Protein AF-0000000077172183 (afdb_homodimer)

Solvent-accessible surface area (backbone atoms only — not comparable to full-atom values): 11047 Å² total; per-residue (Å²): 90,76,42,47,50,92,78,44,70,73,40,60,32,87,94,45,64,93,38,44,30,24,74,70,39,46,41,87,77,40,89,35,48,43,46,34,33,33,42,36,59,33,51,55,72,35,63,53,74,75,46,61,39,78,58,32,30,36,39,37,39,28,69,34,39,30,29,40,34,33,54,60,92,40,80,39,82,42,34,53,46,25,31,38,46,43,56,48,59,42,39,33,33,38,33,18,73,34,90,44,52,25,28,33,36,43,36,33,30,36,98,90,77,44,48,50,93,76,45,70,72,39,60,34,87,95,45,64,93,37,44,31,24,75,71,40,47,42,86,79,42,88,35,48,44,45,35,32,32,42,35,59,32,51,54,72,36,64,54,73,75,46,62,40,78,59,31,30,37,38,36,39,28,67,35,40,29,29,38,34,33,53,61,92,41,79,39,81,41,33,52,48,26,32,38,46,43,55,50,60,41,40,35,32,38,34,18,73,33,92,41,52,23,27,32,37,43,35,32,29,38,97

Structure (mmCIF, N/CA/C/O backbone):
data_AF-0000000077172183-model_v1
#
loop_
_entity.id
_entity.type
_entity.pdbx_description
1 polymer 'Glr2111 protein'
#
loop_
_atom_site.group_PDB
_atom_site.id
_atom_site.type_symbol
_atom_site.label_atom_id
_atom_site.label_alt_id
_atom_site.label_comp_id
_atom_site.label_asym_id
_atom_site.label_entity_id
_atom_site.label_seq_id
_atom_site.pdbx_PDB_ins_code
_atom_site.Cartn_x
_atom_site.Cartn_y
_atom_site.Cartn_z
_atom_site.occupancy
_atom_site.B_iso_or_equiv
_atom_site.auth_seq_id
_atom_site.auth_comp_id
_atom_site.auth_asym_id
_atom_site.auth_atom_id
_atom_site.pdbx_PDB_model_num
ATOM 1 N N . MET A 1 1 ? 1.473 14.398 -4.879 1 94.06 1 MET A N 1
ATOM 2 C CA . MET A 1 1 ? 0.421 14.336 -5.887 1 94.06 1 MET A CA 1
ATOM 3 C C . MET A 1 1 ? -0.695 13.391 -5.449 1 94.06 1 MET A C 1
ATOM 5 O O . MET A 1 1 ? -0.475 12.5 -4.621 1 94.06 1 MET A O 1
ATOM 9 N N . LYS A 1 2 ? -1.862 13.586 -5.945 1 97.69 2 LYS A N 1
ATOM 10 C CA . LYS A 1 2 ? -3.006 12.719 -5.68 1 97.69 2 LYS A CA 1
ATOM 11 C C . LYS A 1 2 ? -3.498 12.047 -6.957 1 97.69 2 LYS A C 1
ATOM 13 O O . LYS A 1 2 ? -3.582 12.688 -8.008 1 97.69 2 LYS A O 1
ATOM 18 N N . ILE A 1 3 ? -3.793 10.812 -6.836 1 98 3 ILE A N 1
ATOM 19 C CA . ILE A 1 3 ? -4.371 10.023 -7.926 1 98 3 ILE A CA 1
ATOM 20 C C . ILE A 1 3 ? -5.598 9.266 -7.422 1 98 3 ILE A C 1
ATOM 22 O O . ILE A 1 3 ? -5.559 8.648 -6.355 1 98 3 ILE A O 1
ATOM 26 N N . SER A 1 4 ? -6.664 9.297 -8.188 1 98.5 4 SER A N 1
ATOM 27 C CA . SER A 1 4 ? -7.875 8.57 -7.824 1 98.5 4 SER A CA 1
ATOM 28 C C . SER A 1 4 ? -8.031 7.305 -8.656 1 98.5 4 SER A C 1
ATOM 30 O O . SER A 1 4 ? -7.945 7.348 -9.883 1 98.5 4 SER A O 1
ATOM 32 N N . LEU A 1 5 ? -8.312 6.258 -7.969 1 98.5 5 LEU A N 1
ATOM 33 C CA . LEU A 1 5 ? -8.43 4.961 -8.625 1 98.5 5 LEU A CA 1
ATOM 34 C C . LEU A 1 5 ? -9.422 5.027 -9.781 1 98.5 5 LEU A C 1
ATOM 36 O O . LEU A 1 5 ? -9.18 4.453 -10.844 1 98.5 5 LEU A O 1
ATOM 40 N N . ASP A 1 6 ? -10.5 5.746 -9.586 1 97.25 6 ASP A N 1
ATOM 41 C CA . ASP A 1 6 ? -11.578 5.773 -10.57 1 97.25 6 ASP A CA 1
ATOM 42 C C . ASP A 1 6 ? -11.164 6.555 -11.812 1 97.25 6 ASP A C 1
ATOM 44 O O . ASP A 1 6 ? -11.844 6.496 -12.844 1 97.25 6 ASP A O 1
ATOM 48 N N . GLN A 1 7 ? -10.008 7.262 -11.719 1 97.12 7 GLN A N 1
ATOM 49 C CA . GLN A 1 7 ? -9.539 8.055 -12.852 1 97.12 7 GLN A CA 1
ATOM 50 C C . GLN A 1 7 ? -8.398 7.352 -13.586 1 97.12 7 GLN A C 1
ATOM 52 O O . GLN A 1 7 ? -7.809 7.914 -14.508 1 97.12 7 GLN A O 1
ATOM 57 N N . VAL A 1 8 ? -8.047 6.207 -13.172 1 98 8 VAL A N 1
ATOM 58 C CA . VAL A 1 8 ? -6.977 5.426 -13.781 1 98 8 VAL A CA 1
ATOM 59 C C . VAL A 1 8 ? -7.57 4.258 -14.562 1 98 8 VAL A C 1
ATOM 61 O O . VAL A 1 8 ? -8.25 3.404 -13.992 1 98 8 VAL A O 1
ATOM 64 N N . ALA A 1 9 ? -7.32 4.176 -15.82 1 97.12 9 ALA A N 1
ATOM 65 C CA . ALA A 1 9 ? -7.824 3.092 -16.656 1 97.12 9 ALA A CA 1
ATOM 66 C C . ALA A 1 9 ? -7.055 1.799 -16.406 1 97.12 9 ALA A C 1
ATOM 68 O O . ALA A 1 9 ? -5.84 1.823 -16.188 1 97.12 9 ALA A O 1
ATOM 69 N N . PRO A 1 10 ? -7.816 0.683 -16.391 1 96.25 10 PRO A N 1
ATOM 70 C CA . PRO A 1 10 ? -7.086 -0.584 -16.312 1 96.25 10 PRO A CA 1
ATOM 71 C C . PRO A 1 10 ? -6.211 -0.843 -17.531 1 96.25 10 PRO A C 1
ATOM 73 O O . PRO A 1 10 ? -6.586 -0.489 -18.656 1 96.25 10 PRO A O 1
ATOM 76 N N . VAL A 1 11 ? -5.043 -1.378 -17.359 1 95.62 11 VAL A N 1
ATOM 77 C CA . VAL A 1 11 ? -4.152 -1.795 -18.438 1 95.62 11 VAL A CA 1
ATOM 78 C C . VAL A 1 11 ? -3.762 -3.258 -18.25 1 95.62 11 VAL A C 1
ATOM 80 O O . VAL A 1 11 ? -3.756 -3.766 -17.125 1 95.62 11 VAL A O 1
ATOM 83 N N . PRO A 1 12 ? -3.533 -3.955 -19.297 1 92.25 12 PRO A N 1
ATOM 84 C CA . PRO A 1 12 ? -3.104 -5.348 -19.156 1 92.25 12 PRO A CA 1
ATOM 85 C C . PRO A 1 12 ? -1.789 -5.484 -18.391 1 92.25 12 PRO A C 1
ATOM 87 O O . PRO A 1 12 ? -0.895 -4.648 -18.547 1 92.25 12 PRO A O 1
ATOM 90 N N . VAL A 1 13 ? -1.773 -6.531 -17.609 1 89.81 13 VAL A N 1
ATOM 91 C CA . VAL A 1 13 ? -0.501 -6.891 -17 1 89.81 13 VAL A CA 1
ATOM 92 C C . VAL A 1 13 ? 0.47 -7.387 -18.062 1 89.81 13 VAL A C 1
ATOM 94 O O . VAL A 1 13 ? 0.117 -8.234 -18.891 1 89.81 13 VAL A O 1
ATOM 97 N N . THR A 1 14 ? 1.656 -6.836 -18.016 1 81.25 14 THR A N 1
ATOM 98 C CA . THR A 1 14 ? 2.613 -7.059 -19.094 1 81.25 14 THR A CA 1
ATOM 99 C C . THR A 1 14 ? 2.92 -8.547 -19.25 1 81.25 14 THR A C 1
ATOM 101 O O . THR A 1 14 ? 2.885 -9.078 -20.359 1 81.25 14 THR A O 1
ATOM 104 N N . HIS A 1 15 ? 3.18 -9.305 -18.203 1 79.56 15 HIS A N 1
ATOM 105 C CA . HIS A 1 15 ? 3.607 -10.695 -18.281 1 79.56 15 HIS A CA 1
ATOM 106 C C . HIS A 1 15 ? 2.41 -11.641 -18.281 1 79.56 15 HIS A C 1
ATOM 108 O O . HIS A 1 15 ? 2.568 -12.852 -18.469 1 79.56 15 HIS A O 1
ATOM 114 N N . ASP A 1 16 ? 1.189 -11.148 -18.125 1 82.94 16 ASP A N 1
ATOM 115 C CA . ASP A 1 16 ? -0.051 -11.914 -18.172 1 82.94 16 ASP A CA 1
ATOM 116 C C . ASP A 1 16 ? -1.216 -11.047 -18.641 1 82.94 16 ASP A C 1
ATOM 118 O O . ASP A 1 16 ? -2.025 -10.594 -17.828 1 82.94 16 ASP A O 1
ATOM 122 N N . PRO A 1 17 ? -1.441 -10.906 -19.891 1 83.25 17 PRO A N 1
ATOM 123 C CA . PRO A 1 17 ? -2.385 -9.914 -20.406 1 83.25 17 PRO A CA 1
ATOM 124 C C . PRO A 1 17 ? -3.842 -10.297 -20.156 1 83.25 17 PRO A C 1
ATOM 126 O O . PRO A 1 17 ? -4.746 -9.492 -20.406 1 83.25 17 PRO A O 1
ATOM 129 N N . ARG A 1 18 ? -4.148 -11.477 -19.641 1 84.94 18 ARG A N 1
ATOM 130 C CA . ARG A 1 18 ? -5.5 -11.844 -19.234 1 84.94 18 ARG A CA 1
ATOM 131 C C . ARG A 1 18 ? -5.945 -11.039 -18.016 1 84.94 18 ARG A C 1
ATOM 133 O O . ARG A 1 18 ? -7.141 -10.945 -17.734 1 84.94 18 ARG A O 1
ATOM 140 N N . LEU A 1 19 ? -4.902 -10.508 -17.328 1 91.62 19 LEU A N 1
ATOM 141 C CA . LEU A 1 19 ? -5.18 -9.75 -16.125 1 91.62 19 LEU A CA 1
ATOM 142 C C . LEU A 1 19 ? -4.98 -8.258 -16.359 1 91.62 19 LEU A C 1
ATOM 144 O O . LEU A 1 19 ? -4.223 -7.859 -17.25 1 91.62 19 LEU A O 1
ATOM 148 N N . ASN A 1 20 ? -5.77 -7.523 -15.641 1 93.06 20 ASN A N 1
ATOM 149 C CA . ASN A 1 20 ? -5.609 -6.074 -15.703 1 93.06 20 ASN A CA 1
ATOM 150 C C . ASN A 1 20 ? -5.172 -5.508 -14.352 1 93.06 20 ASN A C 1
ATOM 152 O O . ASN A 1 20 ? -5.383 -6.129 -13.312 1 93.06 20 ASN A O 1
ATOM 156 N N . LYS A 1 21 ? -4.504 -4.355 -14.5 1 96.5 21 LYS A N 1
ATOM 157 C CA . LYS A 1 21 ? -4.125 -3.59 -13.32 1 96.5 21 LYS A CA 1
ATOM 158 C C . LYS A 1 21 ? -4.332 -2.094 -13.547 1 96.5 21 LYS A C 1
ATOM 160 O O . LYS A 1 21 ? -4.441 -1.643 -14.688 1 96.5 21 LYS A O 1
ATOM 165 N N . ARG A 1 22 ? -4.496 -1.369 -12.531 1 98.31 22 ARG A N 1
ATOM 166 C CA . ARG A 1 22 ? -4.441 0.089 -12.539 1 98.31 22 ARG A CA 1
ATOM 167 C C . ARG A 1 22 ? -3.182 0.595 -11.844 1 98.31 22 ARG A C 1
ATOM 169 O O . ARG A 1 22 ? -2.951 0.299 -10.672 1 98.31 22 ARG A O 1
ATOM 176 N N . VAL A 1 23 ? -2.33 1.309 -12.609 1 98 23 VAL A N 1
ATOM 177 C CA . VAL A 1 23 ? -1.069 1.822 -12.086 1 98 23 VAL A CA 1
ATOM 178 C C . VAL A 1 23 ? -1.306 3.164 -11.398 1 98 23 VAL A C 1
ATOM 180 O O . VAL A 1 23 ? -1.529 4.18 -12.062 1 98 23 VAL A O 1
ATOM 183 N N . LEU A 1 24 ? -1.213 3.197 -10.102 1 98.44 24 LEU A N 1
ATOM 184 C CA . LEU A 1 24 ? -1.48 4.41 -9.336 1 98.44 24 LEU A CA 1
ATOM 185 C C . LEU A 1 24 ? -0.217 5.25 -9.188 1 98.44 24 LEU A C 1
ATOM 187 O O . LEU A 1 24 ? -0.25 6.469 -9.375 1 98.44 24 LEU A O 1
ATOM 191 N N . VAL A 1 25 ? 0.877 4.625 -8.812 1 97.88 25 VAL A N 1
ATOM 192 C CA . VAL A 1 25 ? 2.184 5.27 -8.75 1 97.88 25 VAL A CA 1
ATOM 193 C C . VAL A 1 25 ? 3.156 4.566 -9.695 1 97.88 25 VAL A C 1
ATOM 195 O O . VAL A 1 25 ? 3.32 3.348 -9.633 1 97.88 25 VAL A O 1
ATOM 198 N N . LYS A 1 26 ? 3.723 5.371 -10.516 1 96.69 26 LYS A N 1
ATOM 199 C CA . LYS A 1 26 ? 4.73 4.875 -11.445 1 96.69 26 LYS A CA 1
ATOM 200 C C . LYS A 1 26 ? 6.141 5.156 -10.938 1 96.69 26 LYS A C 1
ATOM 202 O O . LYS A 1 26 ? 6.34 6.047 -10.109 1 96.69 26 LYS A O 1
ATOM 207 N N . ASP A 1 27 ? 7.004 4.391 -11.516 1 96.12 27 ASP A N 1
ATOM 208 C CA . ASP A 1 27 ? 8.414 4.574 -11.172 1 96.12 27 ASP A CA 1
ATOM 209 C C . ASP A 1 27 ? 8.828 6.035 -11.328 1 96.12 27 ASP A C 1
ATOM 211 O O . ASP A 1 27 ? 9.5 6.59 -10.461 1 96.12 27 ASP A O 1
ATOM 215 N N . ALA A 1 28 ? 8.414 6.668 -12.344 1 95.56 28 ALA A N 1
ATOM 216 C CA . ALA A 1 28 ? 8.836 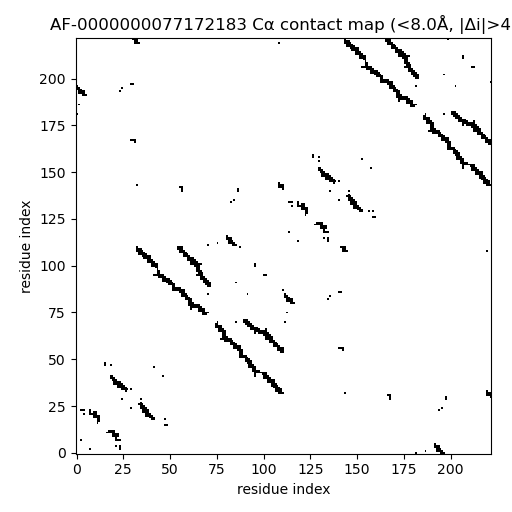8.023 -12.688 1 95.56 28 ALA A CA 1
ATOM 217 C C . ALA A 1 28 ? 8.258 9.039 -11.703 1 95.56 28 ALA A C 1
ATOM 219 O O . ALA A 1 28 ? 8.75 10.172 -11.609 1 95.56 28 ALA A O 1
ATOM 220 N N . ASP A 1 29 ? 7.211 8.695 -10.969 1 95.88 29 ASP A N 1
ATOM 221 C CA . ASP A 1 29 ? 6.562 9.602 -10.031 1 95.88 29 ASP A CA 1
ATOM 222 C C . ASP A 1 29 ? 7.355 9.703 -8.734 1 95.88 29 ASP A C 1
ATOM 224 O O . ASP A 1 29 ? 7.168 10.648 -7.957 1 95.88 29 ASP A O 1
ATOM 228 N N . ALA A 1 30 ? 8.18 8.656 -8.477 1 95.62 30 ALA A N 1
ATOM 229 C CA . ALA A 1 30 ? 8.82 8.531 -7.172 1 95.62 30 ALA A CA 1
ATOM 230 C C . ALA A 1 30 ? 10.273 9 -7.227 1 95.62 30 ALA A C 1
ATOM 232 O O . ALA A 1 30 ? 10.93 8.883 -8.258 1 95.62 30 ALA A O 1
ATOM 233 N N . ARG A 1 31 ? 10.727 9.508 -6.129 1 95.88 31 ARG A N 1
ATOM 234 C CA . ARG A 1 31 ? 12.133 9.867 -5.969 1 95.88 31 ARG A CA 1
ATOM 235 C C . ARG A 1 31 ? 12.891 8.781 -5.211 1 95.88 31 ARG A C 1
ATOM 237 O O . ARG A 1 31 ? 14.117 8.711 -5.285 1 95.88 31 ARG A O 1
ATOM 244 N N . SER A 1 32 ? 12.117 8.023 -4.496 1 97.38 32 SER A N 1
ATOM 245 C CA . SER A 1 32 ? 12.688 6.879 -3.791 1 97.38 32 SER A CA 1
ATOM 246 C C . SER A 1 32 ? 12.805 5.664 -4.707 1 97.38 32 SER A C 1
ATOM 248 O O . SER A 1 32 ? 12.594 5.773 -5.918 1 97.38 32 SER A O 1
ATOM 250 N N . ASN A 1 33 ? 13.172 4.543 -4.109 1 97.69 33 ASN A N 1
ATOM 251 C CA . ASN A 1 33 ? 13.266 3.303 -4.871 1 97.69 33 ASN A CA 1
ATOM 252 C C . ASN A 1 33 ? 11.898 2.658 -5.074 1 97.69 33 ASN A C 1
ATOM 254 O O . ASN A 1 33 ? 11.812 1.49 -5.457 1 97.69 33 ASN A O 1
ATOM 258 N N . LEU A 1 34 ? 10.859 3.396 -4.777 1 97.62 34 LEU A N 1
ATOM 259 C CA . LEU A 1 34 ? 9.523 2.924 -5.102 1 97.62 34 LEU A CA 1
ATOM 260 C C . LEU A 1 34 ? 9.344 2.785 -6.609 1 97.62 34 LEU A C 1
ATOM 262 O O . LEU A 1 34 ? 9.555 3.744 -7.355 1 97.62 34 LEU A O 1
ATOM 266 N N . LYS A 1 35 ? 8.891 1.624 -7.004 1 97.56 35 LYS A N 1
ATOM 267 C CA . LYS A 1 35 ? 8.828 1.357 -8.438 1 97.56 35 L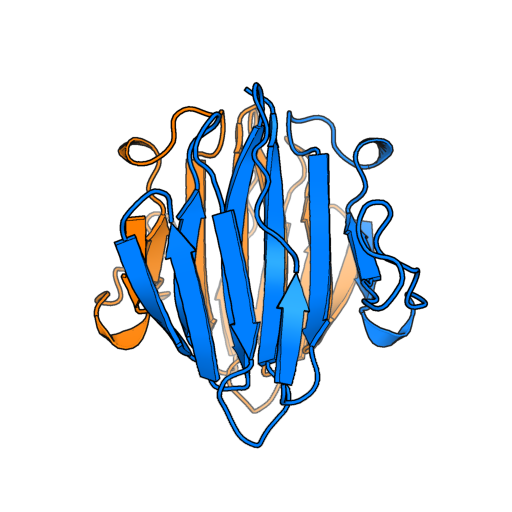YS A CA 1
ATOM 268 C C . LYS A 1 35 ? 7.387 1.377 -8.938 1 97.56 35 LYS A C 1
ATOM 270 O O . LYS A 1 35 ? 7.141 1.603 -10.125 1 97.56 35 LYS A O 1
ATOM 275 N N . MET A 1 36 ? 6.512 1.089 -7.973 1 97.25 36 MET A N 1
ATOM 276 C CA . MET A 1 36 ? 5.117 1.026 -8.406 1 97.25 36 MET A CA 1
ATOM 277 C C . MET A 1 36 ? 4.18 0.886 -7.215 1 97.25 36 MET A C 1
ATOM 279 O O . MET A 1 36 ? 4.582 0.391 -6.16 1 97.25 36 MET A O 1
ATOM 283 N N . LEU A 1 37 ? 3.002 1.337 -7.359 1 98.31 37 LEU A N 1
ATOM 284 C CA . LEU A 1 37 ? 1.789 0.915 -6.664 1 98.31 37 LEU A CA 1
ATOM 285 C C . LEU A 1 37 ? 0.686 0.57 -7.66 1 98.31 37 LEU A C 1
ATOM 287 O O . LEU A 1 37 ? 0.206 1.441 -8.391 1 98.31 37 LEU A O 1
ATOM 291 N N . ASN A 1 38 ? 0.285 -0.664 -7.645 1 98.31 38 ASN A N 1
ATOM 292 C CA . ASN A 1 38 ? -0.762 -1.142 -8.539 1 98.31 38 ASN A CA 1
ATOM 293 C C . ASN A 1 38 ? -1.997 -1.598 -7.77 1 98.31 38 ASN A C 1
ATOM 295 O O . ASN A 1 38 ? -1.882 -2.127 -6.664 1 98.31 38 ASN A O 1
ATOM 299 N N . HIS A 1 39 ? -3.123 -1.337 -8.336 1 98.62 39 HIS A N 1
ATOM 300 C CA . HIS A 1 39 ? -4.395 -1.929 -7.938 1 98.62 39 HIS A CA 1
ATOM 301 C C . HIS A 1 39 ? -4.828 -3.014 -8.914 1 98.62 39 HIS A C 1
ATOM 303 O O . HIS A 1 39 ? -4.883 -2.777 -10.125 1 98.62 39 HIS A O 1
ATOM 309 N N . ALA A 1 40 ? -5.113 -4.184 -8.43 1 97.81 40 ALA A N 1
ATOM 310 C CA . ALA A 1 40 ? -5.48 -5.289 -9.312 1 97.81 40 ALA A CA 1
ATOM 311 C C . ALA A 1 40 ? -6.758 -5.973 -8.828 1 97.81 40 ALA A C 1
ATOM 313 O O . ALA 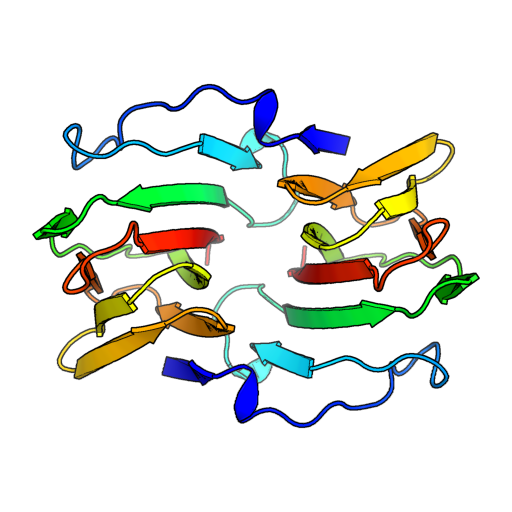A 1 40 ? -7.078 -5.938 -7.641 1 97.81 40 ALA A O 1
ATOM 314 N N . ARG A 1 41 ? -7.402 -6.508 -9.773 1 96.5 41 ARG A N 1
ATOM 315 C CA . ARG A 1 41 ? -8.633 -7.262 -9.555 1 96.5 41 ARG A CA 1
ATOM 316 C C . ARG A 1 41 ? -8.633 -8.555 -10.367 1 96.5 41 ARG A C 1
ATOM 318 O O . ARG A 1 41 ? -8.422 -8.531 -11.578 1 96.5 41 ARG A O 1
ATOM 325 N N . MET A 1 42 ? -8.82 -9.656 -9.734 1 97.06 42 MET A N 1
ATOM 326 C CA . MET A 1 42 ? -8.898 -10.961 -10.383 1 97.06 42 MET A CA 1
ATOM 327 C C . MET A 1 42 ? -10.266 -11.594 -10.164 1 97.06 42 MET A C 1
ATOM 329 O O . MET A 1 42 ? -10.734 -11.703 -9.023 1 97.06 42 MET A O 1
ATOM 333 N N . GLU A 1 43 ? -10.898 -11.969 -11.234 1 97 43 GLU A N 1
ATOM 334 C CA . GLU A 1 43 ? -12.18 -12.656 -11.125 1 97 43 GLU A CA 1
ATOM 335 C C . GLU A 1 43 ? -11.992 -14.078 -10.602 1 97 43 GLU A C 1
ATOM 337 O O . GLU A 1 43 ? -10.883 -14.617 -10.625 1 97 43 GLU A O 1
ATOM 342 N N . PRO A 1 44 ? -13.102 -14.633 -10.078 1 97.94 44 PRO A N 1
ATOM 343 C CA . PRO A 1 44 ? -13.008 -16.016 -9.594 1 97.94 44 PRO A CA 1
ATOM 344 C C . PRO A 1 44 ? -12.375 -16.953 -10.617 1 97.94 44 PRO A C 1
ATOM 346 O O . PRO A 1 44 ? -12.766 -16.953 -11.789 1 97.94 44 PRO A O 1
ATOM 349 N N . GLY A 1 45 ? -11.344 -17.672 -10.164 1 97 45 GLY A N 1
ATOM 350 C CA . GLY A 1 45 ? -10.703 -18.641 -11.031 1 97 45 GLY A CA 1
ATOM 351 C C . GLY A 1 45 ? -9.477 -18.094 -11.742 1 97 45 GLY A C 1
ATOM 352 O O . GLY A 1 45 ? -8.664 -18.859 -12.258 1 97 45 GLY A O 1
ATOM 353 N N . GLU A 1 46 ? -9.273 -16.797 -11.734 1 96.75 46 GLU A N 1
ATOM 354 C CA . GLU A 1 46 ? -8.117 -16.203 -12.398 1 96.75 46 GLU A CA 1
ATOM 355 C C . GLU A 1 46 ? -6.871 -16.297 -11.523 1 96.75 46 GLU A C 1
ATOM 357 O O . GLU A 1 46 ? -6.973 -16.422 -10.297 1 96.75 46 GLU A O 1
ATOM 362 N N . SER A 1 47 ? -5.758 -16.328 -12.188 1 95.69 47 SER A N 1
ATOM 363 C CA . SER A 1 47 ? -4.477 -16.391 -11.484 1 95.69 47 SER A CA 1
ATOM 364 C C . SER A 1 47 ? -3.379 -15.688 -12.273 1 95.69 47 SER A C 1
ATOM 366 O O . SER A 1 47 ? -3.504 -15.5 -13.492 1 95.69 47 SER A O 1
ATOM 368 N N . PHE A 1 48 ? -2.412 -15.109 -11.523 1 93.94 48 PHE A N 1
ATOM 369 C CA . PHE A 1 48 ? -1.177 -14.789 -12.234 1 93.94 48 PHE A CA 1
ATOM 370 C C . PHE A 1 48 ? -0.117 -15.852 -11.984 1 93.94 48 PHE A C 1
ATOM 372 O O . PHE A 1 48 ? -0.046 -16.422 -10.891 1 93.94 48 PHE A O 1
ATOM 379 N N . ARG A 1 49 ? 0.623 -16.125 -12.977 1 91.31 49 ARG A N 1
ATOM 380 C CA . ARG A 1 49 ? 1.588 -17.219 -13 1 91.31 49 ARG A CA 1
ATOM 381 C C . ARG A 1 49 ? 2.797 -16.906 -12.125 1 91.31 49 ARG A C 1
ATOM 383 O O . ARG A 1 49 ? 3.125 -15.734 -11.914 1 91.31 49 ARG A O 1
ATOM 390 N N . ALA A 1 50 ? 3.467 -18 -11.797 1 94.25 50 ALA A N 1
ATOM 391 C CA . ALA A 1 50 ? 4.637 -17.891 -10.93 1 94.25 50 ALA A CA 1
ATOM 392 C C . ALA A 1 50 ? 5.746 -17.094 -11.609 1 94.25 50 ALA A C 1
ATOM 394 O O . ALA A 1 50 ? 6.035 -17.297 -12.789 1 94.25 50 ALA A O 1
ATOM 395 N N . HIS A 1 51 ? 6.32 -16.156 -10.914 1 94.75 51 HIS A N 1
ATOM 396 C CA . HIS A 1 51 ? 7.473 -15.375 -11.344 1 94.75 51 HIS A CA 1
ATOM 397 C C . HIS A 1 51 ? 8.219 -14.789 -10.148 1 94.75 51 HIS A C 1
ATOM 399 O O . HIS A 1 51 ? 7.754 -14.898 -9.008 1 94.75 51 HIS A O 1
ATOM 405 N N . SER A 1 52 ? 9.352 -14.273 -10.406 1 96.31 52 SER A N 1
ATOM 406 C CA . SER A 1 52 ? 10.141 -13.617 -9.367 1 96.31 52 SER A CA 1
ATOM 407 C C . SER A 1 52 ? 10.844 -12.375 -9.906 1 96.31 52 SER A C 1
ATOM 409 O O . SER A 1 52 ? 11.008 -12.227 -11.117 1 96.31 52 SER A O 1
ATOM 411 N N . HIS A 1 53 ? 11.07 -11.461 -9.023 1 95.94 53 HIS A N 1
ATOM 412 C CA . HIS A 1 53 ? 11.906 -10.305 -9.32 1 95.94 53 HIS A CA 1
ATOM 413 C C . HIS A 1 53 ? 13.266 -10.406 -8.633 1 95.94 53 HIS A C 1
ATOM 415 O O . HIS A 1 53 ? 13.328 -10.539 -7.406 1 95.94 53 HIS A O 1
ATOM 421 N N . ALA A 1 54 ? 14.281 -10.266 -9.367 1 96.44 54 ALA A N 1
ATOM 422 C CA . ALA A 1 54 ? 15.625 -10.469 -8.828 1 96.44 54 ALA A CA 1
ATOM 423 C C . ALA A 1 54 ? 16.031 -9.297 -7.93 1 96.44 54 ALA A C 1
ATOM 425 O O . ALA A 1 54 ? 16.797 -9.484 -6.973 1 96.44 54 ALA A O 1
ATOM 426 N N . SER A 1 55 ? 15.539 -8.102 -8.211 1 97.69 55 SER A N 1
ATOM 427 C CA . SER A 1 55 ? 16.062 -6.914 -7.543 1 97.69 55 SER A CA 1
ATOM 428 C C . SER A 1 55 ? 14.938 -6.039 -7.008 1 97.69 55 SER A C 1
ATOM 430 O O . SER A 1 55 ? 15.062 -4.812 -6.965 1 97.69 55 SER A O 1
ATOM 432 N N . MET A 1 56 ? 13.836 -6.664 -6.691 1 97.81 56 MET A N 1
ATOM 433 C CA . MET A 1 56 ? 12.695 -5.902 -6.191 1 97.81 56 MET A CA 1
ATOM 434 C C . MET A 1 56 ? 11.93 -6.695 -5.137 1 97.81 56 MET A C 1
ATOM 436 O O . MET A 1 56 ? 11.711 -7.898 -5.297 1 97.81 56 MET A O 1
ATOM 440 N N . GLU A 1 57 ? 11.664 -6.004 -4.086 1 98.06 57 GLU A N 1
ATOM 441 C CA . GLU A 1 57 ? 10.758 -6.508 -3.059 1 98.06 57 GLU A CA 1
ATOM 442 C C . GLU A 1 57 ? 9.336 -6.016 -3.291 1 98.06 57 GLU A C 1
ATOM 444 O O . GLU A 1 57 ? 9.125 -4.875 -3.711 1 98.06 57 GLU A O 1
ATOM 449 N N . GLU A 1 58 ? 8.391 -6.918 -3.016 1 98.25 58 GLU A N 1
ATOM 450 C CA . GLU A 1 58 ? 7.004 -6.523 -3.225 1 98.25 58 GLU A CA 1
ATOM 451 C C . GLU A 1 58 ? 6.176 -6.738 -1.961 1 98.25 58 GLU A C 1
ATOM 453 O O . GLU A 1 58 ? 6.438 -7.66 -1.188 1 98.25 58 GLU A O 1
ATOM 458 N N . VAL A 1 59 ? 5.254 -5.906 -1.741 1 98.56 59 VAL A N 1
ATOM 459 C CA . VAL A 1 59 ? 4.246 -6.062 -0.696 1 98.56 59 VAL A CA 1
ATOM 460 C C . VAL A 1 59 ? 2.855 -6.113 -1.322 1 98.56 59 VAL A C 1
ATOM 462 O O . VAL A 1 59 ? 2.494 -5.246 -2.123 1 98.56 59 VAL A O 1
ATOM 465 N N . PHE A 1 60 ? 2.092 -7.121 -1.023 1 98.88 60 PHE A N 1
ATOM 466 C CA . PHE A 1 60 ? 0.692 -7.23 -1.415 1 98.88 60 PHE A CA 1
ATOM 467 C C . PHE A 1 60 ? -0.226 -6.949 -0.232 1 98.88 60 PHE A C 1
ATOM 469 O O . PHE A 1 60 ? 0.029 -7.406 0.883 1 98.88 60 PHE A O 1
ATOM 476 N N . TYR A 1 61 ? -1.216 -6.16 -0.386 1 98.94 61 TYR A N 1
ATOM 477 C CA . TYR A 1 61 ? -2.289 -5.965 0.583 1 98.94 61 TYR A CA 1
ATOM 478 C C . TYR A 1 61 ? -3.646 -6.27 -0.039 1 98.94 61 TYR A C 1
ATOM 480 O O . TYR A 1 61 ? -4.027 -5.664 -1.045 1 98.94 61 TYR A O 1
ATOM 488 N N . PHE A 1 62 ? -4.371 -7.148 0.566 1 98.94 62 PHE A N 1
ATOM 489 C CA . PHE A 1 62 ? -5.621 -7.625 -0.019 1 98.94 62 PHE A CA 1
ATOM 490 C C . PHE A 1 62 ? -6.805 -6.82 0.5 1 98.94 62 PHE A C 1
ATOM 492 O O . PHE A 1 62 ? -6.965 -6.652 1.711 1 98.94 62 PHE A O 1
ATOM 499 N N . LEU A 1 63 ? -7.586 -6.359 -0.415 1 98.75 63 LEU A N 1
ATOM 500 C CA . LEU A 1 63 ? -8.672 -5.434 -0.116 1 98.75 63 LEU A CA 1
ATOM 501 C C . LEU A 1 63 ? -10 -6.176 -0.011 1 98.75 63 LEU A C 1
ATOM 503 O O . LEU A 1 63 ? -10.859 -5.805 0.794 1 98.75 63 LEU A O 1
ATOM 507 N N . GLU A 1 64 ? -10.211 -7.07 -0.911 1 98.5 64 GLU A N 1
ATOM 508 C CA . GLU A 1 64 ? -11.461 -7.82 -1.01 1 98.5 64 GLU A CA 1
ATOM 509 C C . GLU A 1 64 ? -11.211 -9.25 -1.476 1 98.5 64 GLU A C 1
ATOM 511 O O . GLU A 1 64 ? -10.227 -9.523 -2.174 1 98.5 64 GLU A O 1
ATOM 516 N N . GLY A 1 65 ? -12.109 -10.156 -1.1 1 98.44 65 GLY A N 1
ATOM 517 C CA . GLY A 1 65 ? -12.117 -11.508 -1.638 1 98.44 65 GLY A CA 1
ATOM 518 C C . GLY A 1 65 ? -11.188 -12.445 -0.895 1 98.44 65 GLY A C 1
ATOM 519 O O . GLY A 1 65 ? -10.75 -12.148 0.22 1 98.44 65 GLY A O 1
ATOM 520 N N . GLN A 1 66 ? -11.125 -13.617 -1.442 1 98.44 66 GLN A N 1
ATOM 521 C CA . GLN A 1 66 ? -10.281 -14.672 -0.901 1 98.44 66 GLN A CA 1
ATOM 522 C C . GLN A 1 66 ? -9.508 -15.383 -2.01 1 98.44 66 GLN A C 1
ATOM 524 O O . GLN A 1 66 ? -9.977 -15.469 -3.146 1 98.44 66 GLN A O 1
ATOM 529 N N . GLY A 1 67 ? -8.312 -15.875 -1.617 1 98.56 67 GLY A N 1
ATOM 5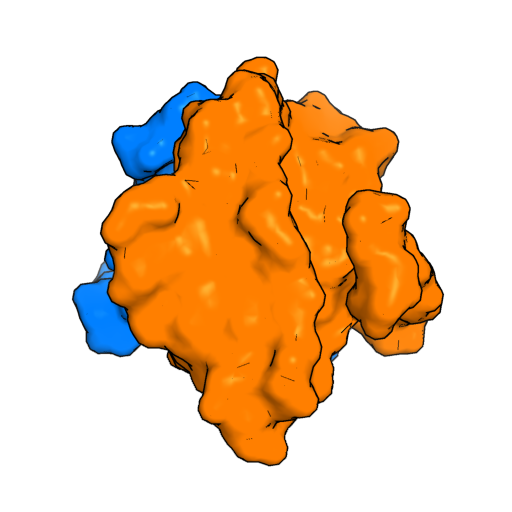30 C CA . GLY A 1 67 ? -7.504 -16.578 -2.602 1 98.56 67 GLY A CA 1
ATOM 531 C C . GLY A 1 67 ? -6.367 -17.359 -1.982 1 98.56 67 GLY A C 1
ATOM 532 O O . GLY A 1 67 ? -6.328 -17.562 -0.766 1 98.56 67 GLY A O 1
ATOM 533 N N . GLU A 1 68 ? -5.582 -17.891 -2.822 1 98.75 68 GLU A N 1
ATOM 534 C CA . GLU A 1 68 ? -4.367 -18.594 -2.439 1 98.75 68 GLU A CA 1
ATOM 535 C C . GLU A 1 68 ? -3.129 -17.953 -3.051 1 98.75 68 GLU A C 1
ATOM 537 O O . GLU A 1 68 ? -3.064 -17.734 -4.266 1 98.75 68 GLU A O 1
ATOM 542 N N . PHE A 1 69 ? -2.227 -17.562 -2.191 1 98.75 69 PHE A N 1
ATOM 543 C CA . PHE A 1 69 ? -0.952 -16.984 -2.596 1 98.75 69 PHE A CA 1
ATOM 544 C C . PHE A 1 69 ? 0.184 -17.984 -2.412 1 98.75 69 PHE A C 1
ATOM 546 O O . PHE A 1 69 ? 0.333 -18.578 -1.339 1 98.75 69 PHE A O 1
ATOM 553 N N . CYS A 1 70 ? 0.916 -18.203 -3.453 1 98.06 70 CYS A N 1
ATOM 554 C CA . CYS A 1 70 ? 2.109 -19.031 -3.352 1 98.06 70 CYS A CA 1
ATOM 555 C C . CYS A 1 70 ? 3.355 -18.172 -3.156 1 98.06 70 CYS A C 1
ATOM 557 O O . CYS A 1 70 ? 3.682 -17.344 -4.004 1 98.06 70 CYS A O 1
ATOM 559 N N . LEU A 1 71 ? 3.994 -18.406 -2.07 1 98.25 71 LEU A N 1
ATOM 560 C CA . LEU A 1 71 ? 5.219 -17.703 -1.69 1 98.25 71 LEU A CA 1
ATOM 561 C C . LEU A 1 71 ? 6.375 -18.688 -1.537 1 98.25 71 LEU A C 1
ATOM 563 O O . LEU A 1 71 ? 6.57 -19.266 -0.464 1 98.25 71 LEU A O 1
ATOM 567 N N . GLY A 1 72 ? 7.184 -18.719 -2.641 1 96.5 72 GLY A N 1
ATOM 568 C CA . GLY A 1 72 ? 8.148 -19.812 -2.658 1 96.5 72 GLY A CA 1
ATOM 569 C C . GLY A 1 72 ? 7.504 -21.188 -2.592 1 96.5 72 GLY A C 1
ATOM 570 O O . GLY A 1 72 ? 6.703 -21.547 -3.461 1 96.5 72 GLY A O 1
ATOM 571 N N . ASP A 1 73 ? 7.754 -21.844 -1.474 1 95.12 73 ASP A N 1
ATOM 572 C CA . ASP A 1 73 ? 7.215 -23.203 -1.322 1 95.12 73 ASP A CA 1
ATOM 573 C C . ASP A 1 73 ? 6.004 -23.203 -0.393 1 95.12 73 ASP A C 1
ATOM 575 O O . ASP A 1 73 ? 5.469 -24.266 -0.068 1 95.12 73 ASP A O 1
ATOM 579 N N . GLN A 1 74 ? 5.613 -22.062 -0.046 1 97.25 74 GLN A N 1
ATOM 580 C CA . GLN A 1 74 ? 4.488 -21.953 0.877 1 97.25 74 GLN A CA 1
ATOM 581 C C . GLN A 1 74 ? 3.215 -21.547 0.145 1 97.25 74 GLN A C 1
ATOM 583 O O . GLN A 1 74 ? 3.256 -20.719 -0.766 1 97.25 74 GLN A O 1
ATOM 588 N N . TYR A 1 75 ? 2.174 -22.188 0.542 1 97.5 75 TYR A N 1
ATOM 589 C CA . TYR A 1 75 ? 0.842 -21.781 0.101 1 97.5 75 TYR A CA 1
ATOM 590 C C . TYR A 1 75 ? 0.089 -21.078 1.217 1 97.5 75 TYR A C 1
ATOM 592 O O . TYR A 1 75 ? -0.151 -21.641 2.279 1 97.5 75 TYR A O 1
ATOM 600 N N . LEU A 1 76 ? -0.297 -19.906 0.954 1 98.5 76 LEU A N 1
ATOM 601 C CA . LEU A 1 76 ? -0.942 -19.062 1.955 1 98.5 76 LEU A CA 1
ATOM 602 C C . LEU A 1 76 ? -2.369 -18.719 1.538 1 98.5 76 LEU A C 1
ATOM 604 O O . LEU A 1 76 ? -2.596 -18.234 0.427 1 98.5 76 LEU A O 1
ATOM 608 N N . THR A 1 77 ? -3.299 -19 2.418 1 98.62 77 THR A N 1
ATOM 609 C CA . THR A 1 77 ? -4.621 -18.422 2.199 1 98.62 77 THR A CA 1
ATOM 610 C C . THR A 1 77 ? -4.609 -16.922 2.471 1 98.62 77 THR A C 1
ATOM 612 O O . THR A 1 77 ? -4.047 -16.469 3.469 1 98.62 77 THR A O 1
ATOM 615 N N . VAL A 1 78 ? -5.246 -16.172 1.555 1 98.69 78 VAL A N 1
ATOM 616 C CA . VAL A 1 78 ? -5.258 -14.727 1.717 1 98.69 78 VAL A CA 1
ATOM 617 C C . VAL A 1 78 ? -6.695 -14.211 1.634 1 98.69 78 VAL A C 1
ATOM 619 O O . VAL A 1 78 ? -7.531 -14.789 0.94 1 98.69 78 VAL A O 1
ATOM 622 N N . SER A 1 79 ? -6.973 -13.18 2.383 1 98.69 79 SER A N 1
ATOM 623 C CA . SER A 1 79 ? -8.242 -12.461 2.387 1 98.69 79 SER A CA 1
ATOM 624 C C . SER A 1 79 ? -8.055 -11 2.752 1 98.69 79 SER A C 1
ATOM 626 O O . SER A 1 79 ? -6.934 -10.555 3.016 1 98.69 79 SER A O 1
ATOM 628 N N . ALA A 1 80 ? -9.18 -10.281 2.678 1 98.56 80 ALA A N 1
ATOM 629 C CA . ALA A 1 80 ? -9.125 -8.852 2.979 1 98.56 80 ALA A CA 1
ATOM 630 C C . ALA A 1 80 ? -8.398 -8.594 4.297 1 98.56 80 ALA A C 1
ATOM 632 O O . ALA A 1 80 ? -8.68 -9.258 5.305 1 98.56 80 ALA A O 1
ATOM 633 N N . GLY A 1 81 ? -7.426 -7.727 4.23 1 98.62 81 GLY A N 1
ATOM 634 C CA . GLY A 1 81 ? -6.688 -7.367 5.43 1 98.62 81 GLY A CA 1
ATOM 635 C C . GLY A 1 81 ? -5.355 -8.086 5.547 1 98.62 81 GLY A C 1
ATOM 636 O O . GLY A 1 81 ? -4.508 -7.703 6.359 1 98.62 81 GLY A O 1
ATOM 637 N N . ASP A 1 82 ? -5.16 -9.094 4.738 1 98.81 82 ASP A N 1
ATOM 638 C CA . ASP A 1 82 ? -3.877 -9.789 4.754 1 98.81 82 ASP A CA 1
ATOM 639 C C . ASP A 1 82 ? -2.82 -9.008 3.975 1 98.81 82 ASP A C 1
ATOM 641 O O . ASP A 1 82 ? -3.139 -8.328 2.996 1 98.81 82 ASP A O 1
ATOM 645 N N . CYS A 1 83 ? -1.632 -9.07 4.449 1 98.75 83 CYS A N 1
ATOM 646 C CA . CYS A 1 83 ? -0.443 -8.5 3.828 1 98.75 83 CYS A CA 1
ATOM 647 C C . CYS A 1 83 ? 0.617 -9.562 3.588 1 98.75 83 CYS A C 1
ATOM 649 O O . CYS A 1 83 ? 0.851 -10.422 4.445 1 98.75 83 CYS A O 1
ATOM 651 N N . VAL A 1 84 ? 1.187 -9.625 2.383 1 98.81 84 VAL A N 1
ATOM 652 C CA . VAL A 1 84 ? 2.258 -10.562 2.061 1 98.81 84 VAL A CA 1
ATOM 653 C C . VAL A 1 84 ? 3.496 -9.797 1.602 1 98.81 84 VAL A C 1
ATOM 655 O O . VAL A 1 84 ? 3.418 -8.977 0.686 1 98.81 84 VAL A O 1
ATOM 658 N N . LEU A 1 85 ? 4.586 -9.992 2.242 1 98.56 85 LEU A N 1
ATOM 659 C CA . LEU A 1 85 ? 5.879 -9.461 1.829 1 98.56 85 LEU A CA 1
ATOM 660 C C . LEU A 1 85 ? 6.672 -10.5 1.043 1 98.56 85 LEU A C 1
ATOM 662 O O . LEU A 1 85 ? 6.941 -11.594 1.549 1 98.56 85 LEU A O 1
ATOM 666 N N . VAL A 1 86 ? 7 -10.164 -0.162 1 98.56 86 VAL A N 1
ATOM 667 C CA . VAL A 1 86 ? 7.723 -11.07 -1.055 1 98.56 86 VAL A CA 1
ATOM 668 C C . VAL A 1 86 ? 9.156 -10.57 -1.24 1 98.56 86 VAL A C 1
ATOM 670 O O . VAL A 1 86 ? 9.383 -9.539 -1.875 1 98.56 86 VAL A O 1
ATOM 673 N N . SER A 1 87 ? 10.102 -11.289 -0.774 1 97.56 87 SER A N 1
ATOM 674 C CA . SER A 1 87 ? 11.508 -10.922 -0.899 1 97.56 87 SER A CA 1
ATOM 675 C C . SER A 1 87 ? 11.992 -11.078 -2.336 1 97.56 87 SER A C 1
ATOM 677 O O . SER A 1 87 ? 11.484 -11.922 -3.078 1 97.56 87 SER A O 1
ATOM 679 N N . ALA A 1 88 ? 12.977 -10.227 -2.666 1 97.62 88 ALA A N 1
ATOM 680 C CA . ALA A 1 88 ? 13.602 -10.375 -3.98 1 97.62 88 ALA A CA 1
ATOM 681 C C . ALA A 1 88 ? 14.07 -11.812 -4.203 1 97.62 88 ALA A C 1
ATOM 683 O O . ALA A 1 88 ? 14.602 -12.445 -3.287 1 97.62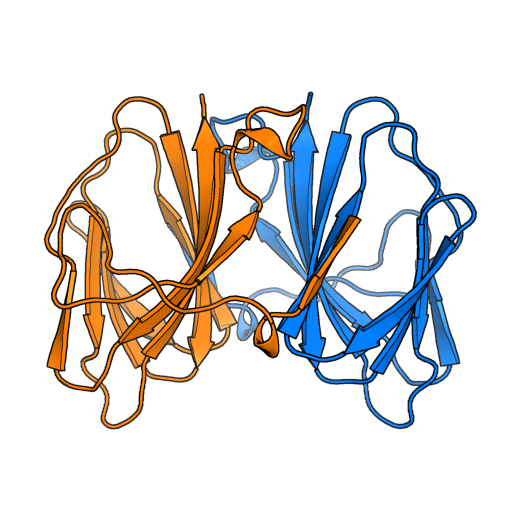 88 ALA A O 1
ATOM 684 N N . GLY A 1 89 ? 13.812 -12.305 -5.383 1 97.44 89 GLY A N 1
ATOM 685 C CA . GLY A 1 89 ? 14.266 -13.633 -5.75 1 97.44 89 GLY A CA 1
ATOM 686 C C . GLY A 1 89 ? 13.266 -14.719 -5.414 1 97.44 89 GLY A C 1
ATOM 687 O O . GLY A 1 89 ? 13.43 -15.875 -5.82 1 97.44 89 GLY A O 1
ATOM 688 N N . THR A 1 90 ? 12.25 -14.453 -4.652 1 97.88 90 THR A N 1
ATOM 689 C CA . THR A 1 90 ? 11.258 -15.438 -4.238 1 97.88 90 THR A CA 1
ATOM 690 C C . THR A 1 90 ? 10.172 -15.594 -5.301 1 97.88 90 THR A C 1
ATOM 692 O O . THR A 1 90 ? 9.602 -14.602 -5.758 1 97.88 90 THR A O 1
ATOM 695 N N . ALA A 1 91 ? 9.961 -16.781 -5.695 1 97.62 91 ALA A N 1
ATOM 696 C CA . ALA A 1 91 ? 8.859 -17.047 -6.621 1 97.62 91 ALA A CA 1
ATOM 697 C C . ALA A 1 91 ? 7.512 -16.75 -5.965 1 97.62 91 ALA A C 1
ATOM 699 O O . ALA A 1 91 ? 7.305 -17.062 -4.789 1 97.62 91 ALA A O 1
ATOM 700 N N . GLN A 1 92 ? 6.605 -16.125 -6.758 1 97.75 92 GLN A N 1
ATOM 701 C CA . GLN A 1 92 ? 5.285 -15.797 -6.238 1 97.75 92 GLN A CA 1
ATOM 702 C C . GLN A 1 92 ? 4.203 -16.047 -7.285 1 97.75 92 GLN A C 1
ATOM 704 O O . GLN A 1 92 ? 4.43 -15.859 -8.477 1 97.75 92 GLN A O 1
ATOM 709 N N . SER A 1 93 ? 3.057 -16.438 -6.879 1 97.06 93 SER A N 1
ATOM 710 C CA . SER A 1 93 ? 1.827 -16.531 -7.66 1 97.06 93 SER A CA 1
ATOM 711 C C . SER A 1 93 ? 0.598 -16.328 -6.781 1 97.06 93 SER A C 1
ATOM 713 O O . SER A 1 9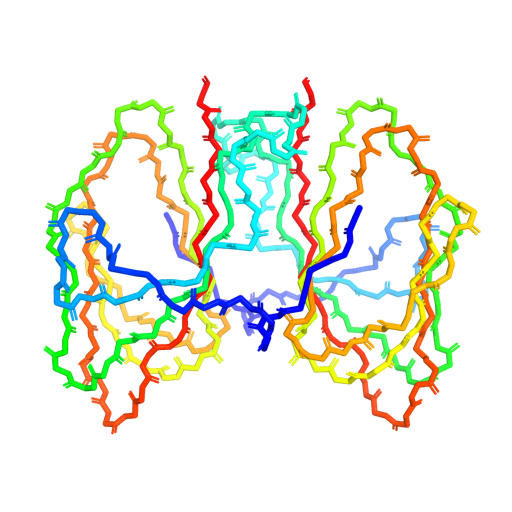3 ? 0.705 -16.297 -5.555 1 97.06 93 SER A O 1
ATOM 715 N N . CYS A 1 94 ? -0.521 -16.141 -7.422 1 97.81 94 CYS A N 1
ATOM 716 C CA . CYS A 1 94 ? -1.763 -15.969 -6.68 1 97.81 94 CYS A CA 1
ATOM 717 C C . CYS A 1 94 ? -2.963 -16.422 -7.504 1 97.81 94 CYS A C 1
ATOM 719 O O . CYS A 1 94 ? -3.02 -16.172 -8.711 1 97.81 94 CYS A O 1
ATOM 721 N N . CYS A 1 95 ? -3.859 -17.062 -6.859 1 97.94 95 CYS A N 1
ATOM 722 C CA . CYS A 1 95 ? -5.094 -17.516 -7.492 1 97.94 95 CYS A CA 1
ATOM 723 C C . CYS A 1 95 ? -6.309 -17.094 -6.688 1 97.94 95 CYS A C 1
ATOM 725 O O . CYS A 1 95 ? -6.312 -17.188 -5.457 1 97.94 95 CYS A O 1
ATOM 727 N N . ASN A 1 96 ? -7.332 -16.562 -7.43 1 98.38 96 ASN A N 1
ATOM 728 C CA . ASN A 1 96 ? -8.617 -16.344 -6.785 1 98.38 96 ASN A CA 1
ATOM 729 C C . ASN A 1 96 ? -9.406 -17.641 -6.648 1 98.38 96 ASN A C 1
ATOM 731 O O . ASN A 1 96 ? -10.094 -18.062 -7.586 1 98.38 96 ASN A O 1
ATOM 735 N N . THR A 1 97 ? -9.344 -18.125 -5.492 1 98.38 97 THR A N 1
ATOM 736 C CA . THR A 1 97 ? -10.023 -19.391 -5.238 1 98.38 97 THR A CA 1
ATOM 737 C C . THR A 1 97 ? -11.414 -19.156 -4.66 1 98.38 97 THR A C 1
ATOM 739 O O . THR A 1 97 ? -12.125 -20.094 -4.309 1 98.38 97 THR A O 1
ATOM 742 N N . GLY A 1 98 ? -11.766 -17.906 -4.449 1 98.12 98 GLY A N 1
ATOM 743 C CA . GLY A 1 98 ? -13.07 -17.547 -3.908 1 98.12 98 GLY A CA 1
ATOM 744 C C . GLY A 1 98 ? -14.141 -17.406 -4.973 1 98.12 98 GLY A C 1
ATOM 745 O O . GLY A 1 98 ? -13.914 -17.75 -6.137 1 98.12 98 GLY A O 1
ATOM 746 N N . THR A 1 99 ? -15.344 -16.891 -4.547 1 98.19 99 THR A N 1
ATOM 747 C CA . THR A 1 99 ? -16.5 -16.75 -5.438 1 98.19 99 THR A CA 1
ATOM 748 C C . THR A 1 99 ? -16.719 -15.273 -5.781 1 98.19 99 THR A C 1
ATOM 750 O O . THR A 1 99 ? -17.609 -14.945 -6.574 1 98.19 99 THR A O 1
ATOM 753 N N . ARG A 1 100 ? -15.953 -14.406 -5.156 1 98.12 100 ARG A N 1
ATOM 754 C CA . ARG A 1 100 ? -15.992 -12.969 -5.414 1 98.12 100 ARG A CA 1
ATOM 755 C C . ARG A 1 100 ? -14.648 -12.469 -5.922 1 98.12 100 ARG A C 1
ATOM 757 O O . ARG A 1 100 ? -13.633 -13.164 -5.805 1 98.12 100 ARG A O 1
ATOM 764 N N . PRO A 1 101 ? -14.633 -11.328 -6.488 1 98.19 101 PRO A N 1
ATOM 765 C CA . PRO A 1 101 ? -13.352 -10.797 -6.965 1 98.19 101 PRO A CA 1
ATOM 766 C C . PRO A 1 101 ? -12.312 -10.672 -5.852 1 98.19 101 PRO A C 1
ATOM 768 O O . PRO A 1 101 ? -12.648 -10.305 -4.727 1 98.19 101 PRO A O 1
ATOM 771 N N . LEU A 1 102 ? -11.141 -11.141 -6.188 1 98.5 102 LEU A N 1
ATOM 772 C CA . LEU A 1 102 ? -9.977 -10.883 -5.348 1 98.5 102 LEU A CA 1
ATOM 773 C C . LEU A 1 102 ? -9.305 -9.562 -5.727 1 98.5 102 LEU A C 1
ATOM 775 O O . LEU A 1 102 ? -8.82 -9.414 -6.852 1 98.5 102 LEU A O 1
ATOM 779 N N . VAL A 1 103 ? -9.328 -8.547 -4.793 1 98.44 103 VAL A N 1
ATOM 780 C CA . VAL A 1 103 ? -8.797 -7.215 -5.047 1 98.44 103 VAL A CA 1
ATOM 781 C C . VAL A 1 103 ? -7.609 -6.949 -4.121 1 98.44 103 VAL A C 1
ATOM 783 O O . VAL A 1 103 ? -7.672 -7.246 -2.926 1 98.44 103 VAL A O 1
ATOM 786 N N . PHE A 1 104 ? -6.531 -6.488 -4.746 1 98.75 104 PHE A N 1
ATOM 787 C CA . PHE A 1 104 ? -5.359 -6.254 -3.912 1 98.75 104 PHE A CA 1
ATOM 788 C C . PHE A 1 104 ? -4.516 -5.113 -4.473 1 98.75 104 PHE A C 1
ATOM 790 O O . PHE A 1 104 ? -4.699 -4.703 -5.621 1 98.75 104 PHE A O 1
ATOM 797 N N . LEU A 1 105 ? -3.742 -4.535 -3.598 1 98.81 105 LEU A N 1
ATOM 798 C CA . LEU A 1 105 ? -2.67 -3.615 -3.967 1 98.81 105 LEU A CA 1
ATOM 799 C C . LEU A 1 105 ? -1.332 -4.34 -4.039 1 98.81 105 LEU A C 1
ATOM 801 O O . LEU A 1 105 ? -1.062 -5.238 -3.234 1 98.81 105 LEU A O 1
ATOM 805 N N . ALA A 1 106 ? -0.521 -3.996 -4.984 1 98.38 106 ALA A N 1
ATOM 806 C CA . ALA A 1 106 ? 0.862 -4.457 -5.07 1 98.38 106 ALA A CA 1
ATOM 807 C C . ALA A 1 106 ? 1.831 -3.279 -5.105 1 98.38 106 ALA A C 1
ATOM 809 O O . ALA A 1 106 ? 1.754 -2.43 -5.996 1 98.38 106 ALA A O 1
ATOM 810 N N . PHE A 1 107 ? 2.684 -3.266 -4.148 1 97.94 107 PHE A N 1
ATOM 811 C CA . PHE A 1 107 ? 3.732 -2.264 -4.012 1 97.94 107 PHE A CA 1
ATOM 812 C C . PHE A 1 107 ? 5.105 -2.877 -4.273 1 97.94 107 PHE A C 1
ATOM 814 O O . PHE A 1 107 ? 5.449 -3.906 -3.693 1 97.94 107 PHE A O 1
ATOM 821 N N . GLY A 1 108 ? 5.859 -2.227 -5.176 1 98.25 108 GLY A N 1
ATOM 822 C CA . GLY A 1 108 ? 7.199 -2.721 -5.457 1 98.25 108 GLY A CA 1
ATOM 823 C C . GLY A 1 108 ? 8.289 -1.722 -5.113 1 98.25 108 GLY A C 1
ATOM 824 O O . GLY A 1 108 ? 8.188 -0.543 -5.461 1 98.25 108 GLY A O 1
ATOM 825 N N . VAL A 1 109 ? 9.328 -2.154 -4.402 1 98.5 109 VAL A N 1
ATOM 826 C CA . VAL A 1 109 ? 10.469 -1.33 -4.016 1 98.5 109 VAL A CA 1
ATOM 827 C C . VAL A 1 109 ? 11.766 -1.991 -4.484 1 98.5 109 VAL A C 1
ATOM 829 O O . VAL A 1 109 ? 12.086 -3.102 -4.055 1 98.5 109 VAL A O 1
ATOM 832 N N . ALA A 1 110 ? 12.477 -1.27 -5.281 1 97.81 110 ALA A N 1
ATOM 833 C CA . ALA A 1 110 ? 13.742 -1.803 -5.781 1 97.81 110 ALA A CA 1
ATOM 834 C C . ALA A 1 110 ? 14.773 -1.907 -4.664 1 97.81 110 ALA A C 1
ATOM 836 O O . ALA A 1 110 ? 14.773 -1.103 -3.73 1 97.81 110 ALA A O 1
ATOM 837 N N . LEU A 1 111 ? 15.602 -2.908 -4.789 1 96.25 111 LEU A N 1
ATOM 838 C CA . LEU A 1 111 ? 16.703 -3.068 -3.846 1 96.25 111 LEU A CA 1
ATOM 839 C C . LEU A 1 111 ? 17.844 -2.115 -4.18 1 96.25 111 LEU A C 1
ATOM 841 O O . LEU A 1 111 ? 18.078 -1.8 -5.348 1 96.25 111 LEU A O 1
ATOM 845 N N . MET B 1 1 ? 6.719 -13.359 3.812 1 94.06 1 MET B N 1
ATOM 846 C CA . MET B 1 1 ? 5.945 -13.578 5.031 1 94.06 1 MET B CA 1
ATOM 847 C C . MET B 1 1 ? 4.531 -13.023 4.883 1 94.06 1 MET B C 1
ATOM 849 O O . MET B 1 1 ? 4.293 -12.133 4.062 1 94.06 1 MET B O 1
ATOM 853 N N . LYS B 1 2 ? 3.607 -13.539 5.617 1 97.75 2 LYS B N 1
ATOM 854 C CA . LYS B 1 2 ? 2.229 -13.062 5.637 1 97.75 2 LYS B CA 1
ATOM 855 C C . LYS B 1 2 ? 1.855 -12.523 7.016 1 97.75 2 LYS B C 1
ATOM 857 O O . LYS B 1 2 ? 2.201 -13.117 8.039 1 97.75 2 LYS B O 1
ATOM 862 N N . ILE B 1 3 ? 1.195 -11.438 7.004 1 98 3 ILE B N 1
ATOM 863 C CA . ILE B 1 3 ? 0.667 -10.828 8.219 1 98 3 ILE B CA 1
ATOM 864 C C . ILE B 1 3 ? -0.808 -10.477 8.023 1 98 3 ILE B C 1
ATOM 866 O O . ILE B 1 3 ? -1.187 -9.906 6.996 1 98 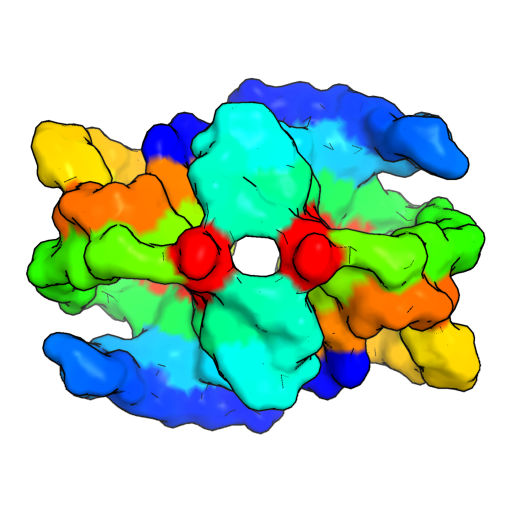3 ILE B O 1
ATOM 870 N N . SER B 1 4 ? -1.627 -10.797 9 1 98.5 4 SER B N 1
ATOM 871 C CA . SER B 1 4 ? -3.049 -10.469 8.938 1 98.5 4 SER B CA 1
ATOM 872 C C . SER B 1 4 ? -3.385 -9.273 9.82 1 98.5 4 SER B C 1
ATOM 874 O O . SER B 1 4 ? -3.021 -9.25 11 1 98.5 4 SER B O 1
ATOM 876 N N . LEU B 1 5 ? -4.105 -8.391 9.242 1 98.5 5 LEU B N 1
ATOM 877 C CA . LEU B 1 5 ? -4.461 -7.168 9.953 1 98.5 5 LEU B CA 1
ATOM 878 C C . LEU B 1 5 ? -5.105 -7.484 11.297 1 98.5 5 LEU B C 1
ATOM 880 O O . LEU B 1 5 ? -4.816 -6.832 12.305 1 98.5 5 LEU B O 1
ATOM 884 N N . ASP B 1 6 ? -5.938 -8.492 11.328 1 97.19 6 ASP B N 1
ATOM 885 C CA . ASP B 1 6 ? -6.715 -8.805 12.523 1 97.19 6 ASP B CA 1
ATOM 886 C C . ASP B 1 6 ? -5.824 -9.391 13.617 1 97.19 6 ASP B C 1
ATOM 888 O O . ASP B 1 6 ? -6.242 -9.5 14.773 1 97.19 6 ASP B O 1
ATOM 892 N N . GLN B 1 7 ? -4.555 -9.727 13.258 1 97.12 7 GLN B N 1
ATOM 893 C CA . GLN B 1 7 ? -3.631 -10.305 14.227 1 97.12 7 GLN B CA 1
ATOM 894 C C . GLN B 1 7 ? -2.627 -9.273 14.719 1 97.12 7 GLN B C 1
ATOM 896 O O . GLN B 1 7 ? -1.714 -9.594 15.477 1 97.12 7 GLN B O 1
ATOM 901 N N . VAL B 1 8 ? -2.727 -8.094 14.273 1 98 8 VAL B N 1
ATOM 902 C CA . VAL B 1 8 ? -1.828 -7.012 14.656 1 98 8 VAL B CA 1
ATOM 903 C C . VAL B 1 8 ? -2.555 -6.043 15.594 1 98 8 VAL B C 1
ATOM 905 O O . VAL B 1 8 ? -3.568 -5.449 15.219 1 98 8 VAL B O 1
ATOM 908 N N . ALA B 1 9 ? -2.068 -5.855 16.766 1 97.19 9 ALA B N 1
ATOM 909 C CA . ALA B 1 9 ? -2.672 -4.938 17.719 1 97.19 9 ALA B CA 1
ATOM 910 C C . ALA B 1 9 ? -2.393 -3.486 17.344 1 97.19 9 ALA B C 1
ATOM 912 O O . ALA B 1 9 ? -1.3 -3.158 16.875 1 97.19 9 ALA B O 1
ATOM 913 N N . PRO B 1 10 ? -3.432 -2.652 17.531 1 96.25 10 PRO B N 1
ATOM 914 C CA . PRO B 1 10 ? -3.146 -1.229 17.328 1 96.25 10 PRO B CA 1
ATOM 915 C C . PRO B 1 10 ? -2.143 -0.681 18.344 1 96.25 10 PRO B C 1
ATOM 917 O O . PRO B 1 10 ? -2.146 -1.092 19.5 1 96.25 10 PRO B O 1
ATOM 920 N N . VAL B 1 11 ? -1.258 0.174 17.953 1 95.62 11 VAL B N 1
ATOM 921 C CA . VAL B 1 11 ? -0.317 0.872 18.812 1 95.62 11 VAL B CA 1
ATOM 922 C C . VAL B 1 11 ? -0.43 2.379 18.594 1 95.62 11 VAL B C 1
ATOM 924 O O . VAL B 1 11 ? -0.817 2.828 17.516 1 95.62 11 VAL B O 1
ATOM 927 N N . PRO B 1 12 ? -0.202 3.162 19.594 1 92.19 12 PRO B N 1
ATOM 928 C CA . PRO B 1 12 ? -0.246 4.613 19.406 1 92.19 12 PRO B CA 1
ATOM 929 C C . PRO B 1 12 ? 0.771 5.109 18.391 1 92.19 12 PRO B C 1
ATOM 931 O O . PRO B 1 12 ? 1.884 4.582 18.312 1 92.19 12 PRO B O 1
ATOM 934 N N . VAL B 1 13 ? 0.302 6.07 17.656 1 89.81 13 VAL B N 1
ATOM 935 C CA . VAL B 1 13 ? 1.243 6.77 16.781 1 89.81 13 VAL B CA 1
ATOM 936 C C . VAL B 1 13 ? 2.234 7.566 17.641 1 89.81 13 VAL B C 1
ATOM 938 O O . VAL B 1 13 ? 1.835 8.297 18.547 1 89.81 13 VAL B O 1
ATOM 941 N N . THR B 1 14 ? 3.488 7.395 17.297 1 81.31 14 THR B N 1
ATOM 942 C CA . THR B 1 14 ? 4.551 7.922 18.141 1 81.31 14 THR B CA 1
ATOM 943 C C . THR B 1 14 ? 4.43 9.438 18.281 1 81.31 14 THR B C 1
ATOM 945 O O . THR B 1 14 ? 4.484 9.977 19.391 1 81.31 14 THR B O 1
ATOM 948 N N . HIS B 1 15 ? 4.227 10.195 17.234 1 79.44 15 HIS B N 1
ATOM 949 C CA . HIS B 1 15 ? 4.23 11.656 17.266 1 79.44 15 HIS B CA 1
ATOM 950 C C . HIS B 1 15 ? 2.84 12.203 17.562 1 79.44 15 HIS B C 1
ATOM 952 O O . HIS B 1 15 ? 2.672 13.414 17.75 1 79.44 15 HIS B O 1
ATOM 958 N N . ASP B 1 16 ? 1.812 11.367 17.641 1 82.88 16 ASP B N 1
ATOM 959 C CA . ASP B 1 16 ? 0.441 11.734 17.984 1 82.88 16 ASP B CA 1
ATOM 960 C C . ASP B 1 16 ? -0.281 10.57 18.672 1 82.88 16 ASP B C 1
ATOM 962 O O . ASP B 1 16 ? -1.078 9.875 18.031 1 82.88 16 ASP B O 1
ATOM 966 N N . PRO B 1 17 ? -0.188 10.414 19.938 1 83.25 17 PRO B N 1
ATOM 967 C CA . PRO B 1 17 ? -0.658 9.203 20.625 1 83.25 17 PRO B CA 1
ATOM 968 C C . PRO B 1 17 ? -2.182 9.125 20.703 1 83.25 17 PRO B C 1
ATOM 970 O O . PRO B 1 17 ? -2.73 8.102 21.109 1 83.25 17 PRO B O 1
ATOM 973 N N . ARG B 1 18 ? -2.932 10.148 20.312 1 84.94 18 ARG B N 1
ATOM 974 C CA . ARG B 1 18 ? -4.387 10.094 20.219 1 84.94 18 ARG B CA 1
ATOM 975 C C . ARG B 1 18 ? -4.828 9.156 19.109 1 84.94 18 ARG B C 1
ATOM 977 O O . ARG B 1 18 ? -5.973 8.703 19.078 1 84.94 18 ARG B O 1
ATOM 984 N N . LEU B 1 19 ? -3.844 8.93 18.188 1 91.56 19 LEU B N 1
ATOM 985 C CA . LEU B 1 19 ? -4.141 8.086 17.047 1 91.56 19 LEU B CA 1
ATOM 986 C C . LEU B 1 19 ? -3.463 6.723 17.188 1 91.56 19 LEU B C 1
ATOM 988 O O . LEU B 1 19 ? -2.453 6.594 17.875 1 91.56 19 LEU B O 1
ATOM 992 N N . ASN B 1 20 ? -4.148 5.773 16.625 1 93 20 ASN B N 1
ATOM 993 C CA . ASN B 1 20 ? -3.561 4.438 16.594 1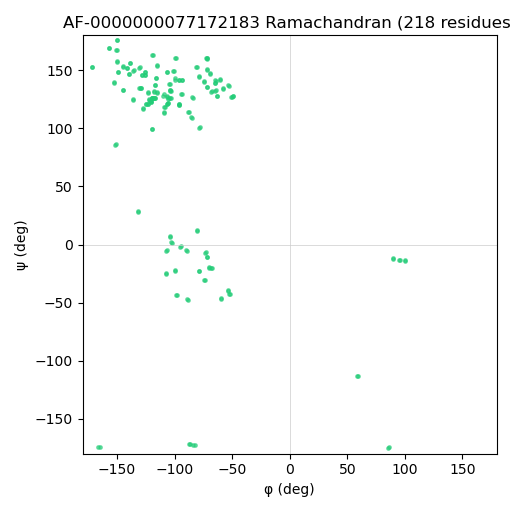 93 20 ASN B CA 1
ATOM 994 C C . ASN B 1 20 ? -3.275 3.979 15.172 1 93 20 ASN B C 1
ATOM 996 O O . ASN B 1 20 ? -3.887 4.469 14.219 1 93 20 ASN B O 1
ATOM 1000 N N . LYS B 1 21 ? -2.279 3.084 15.133 1 96.5 21 LYS B N 1
ATOM 1001 C CA . LYS B 1 21 ? -1.952 2.42 13.867 1 96.5 21 LYS B CA 1
ATOM 1002 C C . LYS B 1 21 ? -1.656 0.939 14.094 1 96.5 21 LYS B C 1
ATOM 1004 O O . LYS B 1 21 ? -1.383 0.516 15.219 1 96.5 21 LYS B O 1
ATOM 1009 N N . ARG B 1 22 ? -1.808 0.166 13.109 1 98.31 22 ARG B N 1
ATOM 1010 C CA . ARG B 1 22 ? -1.323 -1.21 13.055 1 98.31 22 ARG B CA 1
ATOM 1011 C C . ARG B 1 22 ? -0.151 -1.344 12.094 1 98.31 22 ARG B C 1
ATOM 1013 O O . ARG B 1 22 ? -0.279 -1.03 10.906 1 98.31 22 ARG B O 1
ATOM 1020 N N . VAL B 1 23 ? 1.01 -1.75 12.633 1 98 23 VAL B N 1
ATOM 1021 C CA . VAL B 1 23 ? 2.219 -1.886 11.828 1 98 23 VAL B CA 1
ATOM 1022 C C . VAL B 1 23 ? 2.244 -3.26 11.164 1 98 23 VAL B C 1
ATOM 1024 O O . VAL B 1 23 ? 2.477 -4.273 11.828 1 98 23 VAL B O 1
ATOM 1027 N N . LEU B 1 24 ? 2.066 -3.299 9.867 1 98.44 24 LEU B N 1
ATOM 1028 C CA . LEU B 1 24 ? 2.008 -4.562 9.141 1 98.44 24 LEU B CA 1
ATOM 1029 C C . LEU B 1 24 ? 3.398 -4.992 8.688 1 98.44 24 LEU B C 1
ATOM 1031 O O . LEU B 1 24 ? 3.768 -6.16 8.836 1 98.44 24 LEU B O 1
ATOM 1035 N N . VAL B 1 25 ? 4.152 -4.082 8.109 1 97.81 25 VAL B N 1
ATOM 1036 C CA . VAL B 1 25 ? 5.543 -4.312 7.738 1 97.81 25 VAL B CA 1
ATOM 1037 C C . VAL B 1 25 ? 6.445 -3.324 8.469 1 97.81 25 VAL B C 1
ATOM 1039 O O . VAL B 1 25 ? 6.227 -2.111 8.414 1 97.81 25 VAL B O 1
ATOM 1042 N N . LYS B 1 26 ? 7.391 -3.891 9.117 1 96.62 26 LYS B N 1
ATOM 1043 C CA . LYS B 1 26 ? 8.383 -3.086 9.82 1 96.62 26 LYS B CA 1
ATOM 1044 C C . LYS B 1 26 ? 9.664 -2.959 9 1 96.62 26 LYS B C 1
ATOM 1046 O O . LYS B 1 26 ? 9.938 -3.783 8.117 1 96.62 26 LYS B O 1
ATOM 1051 N N . ASP B 1 27 ? 10.375 -1.96 9.398 1 96.12 27 ASP B N 1
ATOM 1052 C CA . ASP B 1 27 ? 11.664 -1.732 8.742 1 96.12 27 ASP B CA 1
ATOM 1053 C C . ASP B 1 27 ? 12.516 -3 8.75 1 96.12 27 ASP B C 1
ATOM 1055 O O . ASP B 1 27 ? 13.109 -3.361 7.734 1 96.12 27 ASP B O 1
ATOM 1059 N N . ALA B 1 28 ? 12.547 -3.695 9.812 1 95.62 28 ALA B N 1
ATOM 1060 C CA . ALA B 1 28 ? 13.406 -4.859 10.016 1 95.62 28 ALA B CA 1
ATOM 1061 C C . ALA B 1 28 ? 12.953 -6.027 9.148 1 95.62 28 ALA B C 1
ATOM 1063 O O . ALA B 1 28 ? 13.727 -6.965 8.906 1 95.62 28 ALA B O 1
ATOM 1064 N N . ASP B 1 29 ? 11.711 -6.027 8.68 1 95.81 29 ASP B N 1
ATOM 1065 C CA . ASP B 1 29 ? 11.164 -7.121 7.875 1 95.81 29 ASP B CA 1
ATOM 1066 C C . ASP B 1 29 ? 11.641 -7.023 6.426 1 95.81 29 ASP B C 1
ATOM 1068 O O . ASP B 1 29 ? 11.57 -8 5.676 1 95.81 29 ASP B O 1
ATOM 1072 N N . ALA B 1 30 ? 12.039 -5.785 6.031 1 95.62 30 ALA B N 1
ATOM 1073 C CA . ALA B 1 30 ? 12.312 -5.52 4.621 1 95.62 30 ALA B CA 1
ATOM 1074 C C . ALA B 1 30 ? 13.812 -5.535 4.34 1 95.62 30 ALA B C 1
ATOM 1076 O O . ALA B 1 30 ? 14.617 -5.184 5.207 1 95.62 30 ALA B O 1
ATOM 1077 N N . ARG B 1 31 ? 14.133 -5.914 3.168 1 95.94 31 ARG B N 1
ATOM 1078 C CA . ARG B 1 31 ? 15.516 -5.84 2.695 1 95.94 31 ARG B CA 1
ATOM 1079 C C . ARG B 1 31 ? 15.727 -4.605 1.829 1 95.94 31 ARG B C 1
ATOM 1081 O O . ARG B 1 31 ? 16.859 -4.164 1.637 1 95.94 31 ARG B O 1
ATOM 1088 N N . SER B 1 32 ? 14.641 -4.141 1.307 1 97.38 32 SER B N 1
ATOM 1089 C CA . SER B 1 32 ? 14.68 -2.9 0.535 1 97.38 32 SER B CA 1
ATOM 1090 C C . SER B 1 32 ? 14.633 -1.68 1.446 1 97.38 32 SER B C 1
ATOM 1092 O O . SER B 1 32 ? 14.734 -1.805 2.668 1 97.38 32 SER B O 1
ATOM 1094 N N . ASN B 1 33 ? 14.508 -0.518 0.827 1 97.69 33 ASN B N 1
ATOM 1095 C CA . ASN B 1 33 ? 14.398 0.721 1.591 1 97.69 33 ASN B CA 1
ATOM 1096 C C . ASN B 1 33 ? 12.984 0.941 2.107 1 97.69 33 ASN B C 1
ATOM 1098 O O . ASN B 1 33 ? 12.641 2.045 2.537 1 97.69 33 ASN B O 1
ATOM 1102 N N . LEU B 1 34 ? 12.164 -0.088 2.012 1 97.69 34 LEU B N 1
ATOM 1103 C CA . LEU B 1 34 ? 10.852 -0.02 2.639 1 97.69 34 LEU B CA 1
ATOM 1104 C C . LEU B 1 34 ? 10.977 0.102 4.156 1 97.69 34 LEU B C 1
ATOM 1106 O O . LEU B 1 34 ? 11.609 -0.735 4.797 1 97.69 34 LEU B O 1
ATOM 1110 N N . LYS B 1 35 ? 10.305 1.094 4.691 1 97.62 35 LYS B N 1
ATOM 1111 C CA . LYS B 1 35 ? 10.492 1.371 6.113 1 97.62 35 LYS B CA 1
ATOM 1112 C C . LYS B 1 35 ? 9.266 0.95 6.918 1 97.62 35 LYS B C 1
ATOM 1114 O O . LYS B 1 35 ? 9.359 0.706 8.125 1 97.62 35 LYS B O 1
ATOM 1119 N N . MET B 1 36 ? 8.156 0.934 6.164 1 97.25 36 MET B N 1
ATOM 1120 C CA . MET B 1 36 ? 6.938 0.6 6.898 1 97.25 36 MET B CA 1
ATOM 1121 C C . MET B 1 36 ? 5.762 0.412 5.945 1 97.25 36 MET B C 1
ATOM 1123 O O . MET B 1 36 ? 5.754 0.967 4.844 1 97.25 36 MET B O 1
ATOM 1127 N N . LEU B 1 37 ? 4.824 -0.363 6.328 1 98.38 37 LEU B N 1
ATOM 1128 C CA . LEU B 1 37 ? 3.418 -0.344 5.934 1 98.38 37 LEU B CA 1
ATOM 1129 C C . LEU B 1 37 ? 2.51 -0.307 7.156 1 98.38 37 LEU B C 1
ATOM 1131 O O . LEU B 1 37 ? 2.482 -1.257 7.945 1 98.38 37 LEU B O 1
ATOM 1135 N N . ASN B 1 38 ? 1.772 0.751 7.266 1 98.31 38 ASN B N 1
ATOM 1136 C CA . ASN B 1 38 ? 0.858 0.929 8.391 1 98.31 38 ASN B CA 1
ATOM 1137 C C . ASN B 1 38 ? -0.595 0.974 7.926 1 98.31 38 ASN B C 1
ATOM 1139 O O . ASN B 1 38 ? -0.89 1.475 6.84 1 98.31 38 ASN B O 1
ATOM 1143 N N . HIS B 1 39 ? -1.443 0.404 8.719 1 98.62 39 HIS B N 1
ATOM 1144 C CA . HIS B 1 39 ? -2.889 0.579 8.633 1 98.62 39 HIS B CA 1
ATOM 1145 C C . HIS B 1 39 ? -3.396 1.518 9.719 1 98.62 39 HIS B C 1
ATOM 1147 O O . HIS B 1 39 ? -3.109 1.314 10.906 1 98.62 39 HIS B O 1
ATOM 1153 N N . ALA B 1 40 ? -4.109 2.535 9.352 1 97.81 40 ALA B N 1
ATOM 1154 C CA . ALA B 1 40 ? -4.582 3.51 10.336 1 97.81 40 ALA B CA 1
ATOM 1155 C C . ALA B 1 40 ? -6.078 3.77 10.172 1 97.81 40 ALA B C 1
ATOM 1157 O O . ALA B 1 40 ? -6.633 3.584 9.086 1 97.81 40 ALA B O 1
ATOM 1158 N N . ARG B 1 41 ? -6.625 4.129 11.242 1 96.44 41 ARG B N 1
ATOM 1159 C CA . ARG B 1 41 ? -8.039 4.477 11.336 1 96.44 41 ARG B CA 1
ATOM 1160 C C . ARG B 1 41 ? -8.242 5.738 12.164 1 96.44 41 ARG B C 1
ATOM 1162 O O . ARG B 1 41 ? -7.77 5.82 13.305 1 96.44 41 ARG B O 1
ATOM 1169 N N . MET B 1 42 ? -8.875 6.707 11.633 1 97.06 42 MET B N 1
ATOM 1170 C CA . MET B 1 42 ? -9.195 7.953 12.32 1 97.06 42 MET B CA 1
ATOM 1171 C C . MET B 1 42 ? -10.703 8.148 12.43 1 97.06 42 MET B C 1
ATOM 1173 O O . MET B 1 42 ? -11.414 8.078 11.422 1 97.06 42 MET B O 1
ATOM 1177 N N . GLU B 1 43 ? -11.164 8.352 13.609 1 97 43 GLU B N 1
ATOM 1178 C CA . GLU B 1 43 ? -12.586 8.633 13.812 1 97 43 GLU B CA 1
ATOM 1179 C C . GLU B 1 43 ? -12.945 10.023 13.312 1 97 43 GLU B C 1
ATOM 1181 O O . GLU B 1 43 ? -12.062 10.867 13.109 1 97 43 GLU B O 1
ATOM 1186 N N . PRO B 1 44 ? -14.258 10.211 13.07 1 97.94 44 PRO B N 1
ATOM 1187 C CA . PRO B 1 44 ? -14.68 11.539 12.617 1 97.94 44 PRO B CA 1
ATOM 1188 C C . PRO B 1 44 ? -14.148 12.656 13.508 1 97.94 44 PRO B C 1
ATOM 1190 O O . PRO B 1 44 ? -14.25 12.578 14.734 1 97.94 44 PRO B O 1
ATOM 1193 N N . GLY B 1 45 ? -13.5 13.625 12.859 1 96.94 45 GLY B N 1
ATOM 1194 C CA . GLY B 1 45 ? -13 14.781 13.594 1 96.94 45 GLY B CA 1
ATOM 1195 C C . GLY B 1 45 ? -11.547 14.641 14 1 96.94 45 GLY B C 1
ATOM 1196 O O . GLY B 1 45 ? -10.898 15.625 14.352 1 96.94 45 GLY B O 1
ATOM 1197 N N . GLU B 1 46 ? -10.977 13.461 13.914 1 96.69 46 GLU B N 1
ATOM 1198 C CA . GLU B 1 46 ? -9.578 13.258 14.281 1 96.69 46 GLU B CA 1
ATOM 1199 C C . GLU B 1 46 ? -8.641 13.68 13.156 1 96.69 46 GLU B C 1
ATOM 1201 O O . GLU B 1 46 ? -9.039 13.734 11.992 1 96.69 46 GLU B O 1
ATOM 1206 N N . SER B 1 47 ? -7.457 14.062 13.562 1 95.5 47 SER B N 1
ATOM 1207 C CA . SER B 1 47 ? -6.441 14.484 12.602 1 95.5 47 SER B CA 1
ATOM 1208 C C . SER B 1 47 ? -5.039 14.164 13.109 1 95.5 47 SER B C 1
ATOM 1210 O O . SER B 1 47 ? -4.832 13.977 14.305 1 95.5 47 SER B O 1
ATOM 1212 N N . PHE B 1 48 ? -4.133 13.883 12.141 1 93.81 48 PHE B N 1
ATOM 1213 C CA . PHE B 1 48 ? -2.734 13.961 12.539 1 93.81 48 PHE B CA 1
ATOM 1214 C C . PHE B 1 48 ? -2.115 15.281 12.102 1 93.81 48 PHE B C 1
ATOM 1216 O O . PHE B 1 48 ? -2.455 15.812 11.047 1 93.81 48 PHE B O 1
ATOM 1223 N N . ARG B 1 49 ? -1.294 15.797 12.93 1 91.12 49 ARG B N 1
ATOM 1224 C CA . ARG B 1 49 ? -0.712 17.125 12.773 1 91.12 49 ARG B CA 1
ATOM 1225 C C . ARG B 1 49 ? 0.312 17.141 11.641 1 91.12 49 ARG B C 1
ATOM 1227 O O . ARG B 1 49 ? 0.914 16.125 11.328 1 91.12 49 ARG B O 1
ATOM 1234 N N . ALA B 1 50 ? 0.527 18.391 11.203 1 94.25 50 ALA B N 1
ATOM 1235 C CA . ALA B 1 50 ? 1.454 18.594 10.094 1 94.25 50 ALA B CA 1
ATOM 1236 C C . ALA B 1 50 ? 2.873 18.188 10.484 1 94.25 50 ALA B C 1
ATOM 1238 O O . ALA B 1 50 ? 3.344 18.516 11.578 1 94.25 50 ALA B O 1
ATOM 1239 N N . HIS B 1 51 ? 3.529 17.438 9.648 1 94.69 51 HIS B N 1
ATOM 1240 C CA . HIS B 1 51 ? 4.926 17.047 9.789 1 94.69 51 HIS B CA 1
ATOM 1241 C C . HIS B 1 51 ? 5.531 16.672 8.438 1 94.69 51 HIS B C 1
ATOM 1243 O O . HIS B 1 51 ? 4.816 16.594 7.434 1 94.69 51 HIS B O 1
ATOM 1249 N N . SER B 1 52 ? 6.797 16.531 8.43 1 96.31 52 SER B N 1
ATOM 1250 C CA . SER B 1 52 ? 7.496 16.094 7.219 1 96.31 52 SER B CA 1
ATOM 1251 C C . SER B 1 52 ? 8.641 15.141 7.551 1 96.31 52 SER B C 1
ATOM 1253 O O . SER B 1 52 ? 9.102 15.094 8.695 1 96.31 52 SER B O 1
ATOM 1255 N N . HIS B 1 53 ? 8.922 14.305 6.617 1 95.94 53 HIS B N 1
ATOM 1256 C CA . HIS B 1 53 ? 10.102 13.453 6.688 1 95.94 53 HIS B CA 1
ATOM 1257 C C . HIS B 1 53 ? 11.18 13.93 5.719 1 95.94 53 HIS B C 1
ATOM 1259 O O . HIS B 1 53 ? 10.938 14.031 4.512 1 95.94 53 HIS B O 1
ATOM 1265 N N . ALA B 1 54 ? 12.336 14.117 6.207 1 96.44 54 ALA B N 1
ATOM 1266 C CA . ALA B 1 54 ? 13.406 14.688 5.391 1 96.44 54 ALA B CA 1
ATOM 1267 C C . ALA B 1 54 ? 13.938 13.664 4.395 1 96.44 54 ALA B C 1
ATOM 1269 O O . ALA B 1 54 ? 14.375 14.023 3.297 1 96.44 54 ALA B O 1
ATOM 1270 N N . SER B 1 55 ? 13.891 12.383 4.742 1 97.69 55 SER B N 1
ATOM 1271 C CA . SER B 1 55 ? 14.586 11.383 3.936 1 97.69 55 SER B CA 1
ATOM 1272 C C . SER B 1 55 ? 13.672 10.195 3.625 1 97.69 55 SER B C 1
ATOM 1274 O O . SER B 1 55 ? 14.141 9.062 3.514 1 97.69 55 SER B O 1
ATOM 1276 N N . MET B 1 56 ? 12.398 10.469 3.57 1 97.81 56 MET B N 1
ATOM 1277 C CA . MET B 1 56 ? 11.453 9.391 3.307 1 97.81 56 MET B CA 1
ATOM 1278 C C . MET B 1 56 ? 10.273 9.883 2.471 1 97.81 56 MET B C 1
ATOM 1280 O O . MET B 1 56 ? 9.75 10.977 2.713 1 97.81 56 MET B O 1
ATOM 1284 N N . GLU B 1 57 ? 9.992 9.109 1.478 1 98.06 57 GLU B N 1
ATOM 1285 C CA . GLU B 1 57 ? 8.773 9.281 0.693 1 98.06 57 GLU B CA 1
ATOM 1286 C C . GLU B 1 57 ? 7.652 8.398 1.217 1 98.06 57 GLU B C 1
ATOM 1288 O O . GLU B 1 57 ? 7.891 7.262 1.63 1 98.06 57 GLU B O 1
ATOM 1293 N N . GLU B 1 58 ? 6.449 8.969 1.185 1 98.25 58 GLU B N 1
ATOM 1294 C CA . GLU B 1 58 ? 5.32 8.188 1.68 1 98.25 58 GLU B CA 1
ATOM 1295 C C . GLU B 1 58 ? 4.207 8.102 0.637 1 98.25 58 GLU B C 1
ATOM 1297 O O . GLU B 1 58 ? 4.012 9.031 -0.149 1 98.25 58 GLU B O 1
ATOM 1302 N N . VAL B 1 59 ? 3.545 7.027 0.603 1 98.56 59 VAL B N 1
ATOM 1303 C CA . VAL B 1 59 ? 2.334 6.84 -0.189 1 98.56 59 VAL B CA 1
ATOM 1304 C C . VAL B 1 59 ? 1.163 6.5 0.73 1 98.56 59 VAL B C 1
ATOM 1306 O O . VAL B 1 59 ? 1.26 5.594 1.56 1 98.56 59 VAL B O 1
ATOM 1309 N N . PHE B 1 60 ? 0.09 7.223 0.644 1 98.88 60 PHE B N 1
ATOM 1310 C CA . PHE B 1 60 ? -1.157 6.93 1.34 1 98.88 60 PHE B CA 1
ATOM 1311 C C . PHE B 1 60 ? -2.189 6.348 0.38 1 98.88 60 PHE B C 1
ATOM 1313 O O . PHE B 1 60 ? -2.34 6.828 -0.745 1 98.88 60 PHE B O 1
ATOM 1320 N N . TYR B 1 61 ? -2.838 5.305 0.718 1 98.94 61 TYR B N 1
ATOM 1321 C CA . TYR B 1 61 ? -3.992 4.77 0.004 1 98.94 61 TYR B CA 1
ATOM 1322 C C . TYR B 1 61 ? -5.207 4.68 0.92 1 98.94 61 TYR B C 1
ATOM 1324 O O . TYR B 1 61 ? -5.156 4.027 1.966 1 98.94 61 TYR B O 1
ATOM 1332 N N . PHE B 1 62 ? -6.277 5.277 0.514 1 98.94 62 PHE B N 1
ATOM 1333 C CA . PHE B 1 62 ? -7.445 5.383 1.378 1 98.94 62 PHE B CA 1
ATOM 1334 C C . PHE B 1 62 ? -8.43 4.246 1.106 1 98.94 62 PHE B C 1
ATOM 1336 O O . PHE B 1 62 ? -8.789 3.998 -0.044 1 98.94 62 PHE B O 1
ATOM 1343 N N . LEU B 1 63 ? -8.812 3.607 2.156 1 98.75 63 LEU B N 1
ATOM 1344 C CA . LEU B 1 63 ? -9.617 2.393 2.076 1 98.75 63 LEU B CA 1
ATOM 1345 C C . LEU B 1 63 ? -11.094 2.699 2.291 1 98.75 63 LEU B C 1
ATOM 1347 O O . LEU B 1 63 ? -11.961 2.068 1.678 1 98.75 63 LEU B O 1
ATOM 1351 N N . GLU B 1 64 ? -11.359 3.52 3.246 1 98.5 64 GLU B N 1
ATOM 1352 C CA . GLU B 1 64 ? -12.719 3.869 3.645 1 98.5 64 GLU B CA 1
ATOM 1353 C C . GLU B 1 64 ? -12.805 5.324 4.094 1 98.5 64 GLU B C 1
ATOM 1355 O O . GLU B 1 64 ? -11.828 5.891 4.574 1 98.5 64 GLU B O 1
ATOM 1360 N N . GLY B 1 65 ? -14 5.91 3.947 1 98.44 65 GLY B N 1
ATOM 1361 C CA . GLY B 1 65 ? -14.289 7.215 4.52 1 98.44 65 GLY B CA 1
ATOM 1362 C C . GLY B 1 65 ? -13.867 8.359 3.621 1 98.44 65 GLY B C 1
ATOM 1363 O O . GLY B 1 65 ? -13.625 8.172 2.428 1 98.44 65 GLY B O 1
ATOM 1364 N N . GLN B 1 66 ? -14.023 9.523 4.191 1 98.38 66 GLN B N 1
ATOM 1365 C CA . GLN B 1 66 ? -13.672 10.766 3.512 1 98.38 66 GLN B CA 1
ATOM 1366 C C . GLN B 1 66 ? -12.922 11.711 4.445 1 98.38 66 GLN B C 1
ATOM 1368 O O . GLN B 1 66 ? -13.133 11.688 5.66 1 98.38 66 GLN B O 1
ATOM 1373 N N . GLY B 1 67 ? -12.039 12.508 3.812 1 98.56 67 GLY B N 1
ATOM 1374 C CA . GLY B 1 67 ? -11.273 13.453 4.617 1 98.56 67 GLY B CA 1
ATOM 1375 C C . GLY B 1 67 ? -10.594 14.523 3.789 1 98.56 67 GLY B C 1
ATOM 1376 O O . GLY B 1 67 ? -10.883 14.68 2.602 1 98.56 67 GLY B O 1
ATOM 1377 N N . GLU B 1 68 ? -9.828 15.289 4.453 1 98.75 68 GLU B N 1
ATOM 1378 C CA . GLU B 1 68 ? -8.992 16.312 3.834 1 98.75 68 GLU B CA 1
ATOM 1379 C C . GLU B 1 68 ? -7.516 16.078 4.133 1 98.75 68 GLU B C 1
ATOM 1381 O O . GLU B 1 68 ? -7.125 15.945 5.297 1 98.75 68 GLU B O 1
ATOM 1386 N N . PHE B 1 69 ? -6.746 15.953 3.08 1 98.75 69 PHE B N 1
ATOM 1387 C CA . PHE B 1 69 ? -5.301 15.789 3.172 1 98.75 69 PHE B CA 1
ATOM 1388 C C . PHE B 1 69 ? -4.582 17.062 2.775 1 98.75 69 PHE B C 1
ATOM 1390 O O . PHE B 1 69 ? -4.855 17.641 1.716 1 98.75 69 PHE B O 1
ATOM 1397 N N . CYS B 1 70 ? -3.742 17.531 3.639 1 98.06 70 CYS B N 1
ATOM 1398 C CA . CYS B 1 70 ? -2.906 18.688 3.305 1 98.06 70 CYS B CA 1
ATOM 1399 C C . CYS B 1 70 ? -1.535 18.234 2.812 1 98.06 70 CYS B C 1
ATOM 1401 O O . CYS B 1 70 ? -0.8 17.562 3.539 1 98.06 70 CYS B O 1
ATOM 1403 N N . LEU B 1 71 ? -1.247 18.609 1.624 1 98.19 71 LEU B N 1
ATOM 1404 C CA . LEU B 1 71 ? 0.014 18.281 0.961 1 98.19 71 LEU B CA 1
ATOM 1405 C C . LEU B 1 71 ? 0.764 19.562 0.587 1 98.19 71 LEU B C 1
ATOM 1407 O O . LEU B 1 71 ? 0.535 20.125 -0.483 1 98.19 71 LEU B O 1
ATOM 1411 N N . GLY B 1 72 ? 1.75 19.859 1.482 1 96.44 72 GLY B N 1
ATOM 1412 C CA . GLY B 1 72 ? 2.328 21.188 1.323 1 96.44 72 GLY B CA 1
ATOM 1413 C C . GLY B 1 72 ? 1.31 22.312 1.448 1 96.44 72 GLY B C 1
ATOM 1414 O O . GLY B 1 72 ? 0.654 22.438 2.484 1 96.44 72 GLY B O 1
ATOM 1415 N N . ASP B 1 73 ? 1.095 22.984 0.323 1 95 73 ASP B N 1
ATOM 1416 C CA . ASP B 1 73 ? 0.164 24.109 0.341 1 95 73 ASP B CA 1
ATOM 1417 C C . ASP B 1 73 ? -1.17 23.734 -0.296 1 95 73 ASP B C 1
ATOM 1419 O O . ASP B 1 73 ? -2.051 24.578 -0.461 1 95 73 ASP B O 1
ATOM 1423 N N . GLN B 1 74 ? -1.275 22.516 -0.582 1 97.25 74 GLN B N 1
ATOM 1424 C CA . GLN B 1 74 ? -2.492 22.047 -1.236 1 97.25 74 GLN B CA 1
ATOM 1425 C C . GLN B 1 74 ? -3.393 21.297 -0.255 1 97.25 74 GLN B C 1
ATOM 1427 O O . GLN B 1 74 ? -2.908 20.547 0.596 1 97.25 74 GLN B O 1
ATOM 1432 N N . TYR B 1 75 ? -4.637 21.578 -0.387 1 97.5 75 TYR B N 1
ATOM 1433 C CA . TYR B 1 75 ? -5.66 20.812 0.323 1 97.5 75 TYR B CA 1
ATOM 1434 C C . TYR B 1 75 ? -6.395 19.875 -0.623 1 97.5 75 TYR B C 1
ATOM 1436 O O . TYR B 1 75 ? -7.023 20.312 -1.587 1 97.5 75 TYR B O 1
ATOM 1444 N N . LEU B 1 76 ? -6.352 18.656 -0.323 1 98.5 76 LEU B N 1
ATOM 1445 C CA . LEU B 1 76 ? -6.922 17.625 -1.185 1 98.5 76 LEU B CA 1
ATOM 1446 C C . LEU B 1 76 ? -8.055 16.891 -0.476 1 98.5 76 LEU B C 1
ATOM 1448 O O . LEU B 1 76 ? -7.875 16.391 0.641 1 98.5 76 LEU B O 1
ATOM 1452 N N . THR B 1 77 ? -9.188 16.844 -1.11 1 98.62 77 THR B N 1
ATOM 1453 C CA . THR B 1 77 ? -10.203 15.906 -0.622 1 98.62 77 THR B CA 1
ATOM 1454 C C . THR B 1 77 ? -9.805 14.469 -0.944 1 98.62 77 THR B C 1
ATOM 1456 O O . THR B 1 77 ? -9.375 14.172 -2.059 1 98.62 77 THR B O 1
ATOM 1459 N N . VAL B 1 78 ? -9.977 13.594 0.057 1 98.69 78 VAL B N 1
ATOM 1460 C CA . VAL B 1 78 ? -9.594 12.203 -0.15 1 98.69 78 VAL B CA 1
ATOM 1461 C C . VAL B 1 78 ? -10.758 11.281 0.231 1 98.69 78 VAL B C 1
ATOM 1463 O O . VAL B 1 78 ? -11.555 11.617 1.111 1 98.69 78 VAL B O 1
ATOM 1466 N N . SER B 1 79 ? -10.875 10.195 -0.478 1 98.69 79 SER B N 1
ATOM 1467 C CA . SER B 1 79 ? -11.844 9.141 -0.225 1 98.69 79 SER B CA 1
ATOM 1468 C C . SER B 1 79 ? -11.312 7.781 -0.675 1 98.69 79 SER B C 1
ATOM 1470 O O . SER B 1 79 ? -10.203 7.688 -1.196 1 98.69 79 SER B O 1
ATOM 1472 N N . ALA B 1 80 ? -12.133 6.77 -0.376 1 98.56 80 ALA B N 1
ATOM 1473 C CA . ALA B 1 80 ? -11.727 5.41 -0.729 1 98.56 80 ALA B CA 1
ATOM 1474 C C . ALA B 1 80 ? -11.266 5.336 -2.182 1 98.56 80 ALA B C 1
ATOM 1476 O O . ALA B 1 80 ? -11.938 5.852 -3.08 1 98.56 80 ALA B O 1
ATOM 1477 N N . GLY B 1 81 ? -10.086 4.797 -2.367 1 98.62 81 GLY B N 1
ATOM 1478 C CA . GLY B 1 81 ? -9.562 4.633 -3.711 1 98.62 81 GLY B CA 1
ATOM 1479 C C . GLY B 1 81 ? -8.562 5.707 -4.094 1 98.62 81 GLY B C 1
ATOM 1480 O O . GLY B 1 81 ? -7.844 5.566 -5.09 1 98.62 81 GLY B O 1
ATOM 1481 N N . ASP B 1 82 ? -8.508 6.762 -3.322 1 98.81 82 ASP B N 1
ATOM 1482 C CA . ASP B 1 82 ? -7.527 7.809 -3.594 1 98.81 82 ASP B CA 1
ATOM 1483 C C . ASP B 1 82 ? -6.141 7.402 -3.094 1 98.81 82 ASP B C 1
ATOM 1485 O O . ASP B 1 82 ? -6.02 6.684 -2.098 1 98.81 82 ASP B O 1
ATOM 1489 N N . CYS B 1 83 ? -5.152 7.793 -3.812 1 98.75 83 CYS B N 1
ATOM 1490 C CA . CYS B 1 83 ? -3.74 7.617 -3.49 1 98.75 83 CYS B CA 1
ATOM 1491 C C . CYS B 1 83 ? -3.016 8.953 -3.455 1 98.75 83 CYS B C 1
ATOM 1493 O O . CYS B 1 83 ? -3.236 9.812 -4.316 1 98.75 83 CYS B O 1
ATOM 1495 N N . VAL B 1 84 ? -2.24 9.234 -2.393 1 98.81 84 VAL B N 1
ATOM 1496 C CA . VAL B 1 84 ? -1.451 10.461 -2.287 1 98.81 84 VAL B CA 1
ATOM 1497 C C . VAL B 1 84 ? 0.027 10.109 -2.137 1 98.81 84 VAL B C 1
ATOM 1499 O O . VAL B 1 84 ? 0.401 9.336 -1.256 1 98.81 84 VAL B O 1
ATOM 1502 N N . LEU B 1 85 ? 0.842 10.594 -2.998 1 98.56 85 LEU B N 1
ATOM 1503 C CA . LEU B 1 85 ? 2.293 10.484 -2.9 1 98.56 85 LEU B CA 1
ATOM 1504 C C . LEU B 1 85 ? 2.893 11.734 -2.273 1 98.56 85 LEU B C 1
ATOM 1506 O O . LEU B 1 85 ? 2.709 12.844 -2.787 1 98.56 85 LEU B O 1
ATOM 1510 N N . VAL B 1 86 ? 3.572 11.555 -1.187 1 98.56 86 VAL B N 1
ATOM 1511 C CA . VAL B 1 86 ? 4.172 12.656 -0.444 1 98.56 86 VAL B CA 1
ATOM 1512 C C . VAL B 1 86 ? 5.691 12.617 -0.589 1 98.56 86 VAL B C 1
ATOM 1514 O O . VAL B 1 86 ? 6.348 11.719 -0.05 1 98.56 86 VAL B O 1
ATOM 1517 N N . SER B 1 87 ? 6.254 13.562 -1.221 1 97.62 87 SER B N 1
ATOM 1518 C CA . SER B 1 87 ? 7.699 13.625 -1.417 1 97.62 87 SER B CA 1
ATOM 1519 C C . SER B 1 87 ? 8.414 13.969 -0.117 1 97.62 87 SER B C 1
ATOM 1521 O O . SER B 1 87 ? 7.859 14.648 0.748 1 97.62 87 SER B O 1
ATOM 1523 N N . ALA B 1 88 ? 9.672 13.469 -0.038 1 97.56 88 ALA B N 1
ATOM 1524 C CA . ALA B 1 88 ? 10.484 13.844 1.114 1 97.56 88 ALA B CA 1
ATOM 1525 C C . ALA B 1 88 ? 10.547 15.359 1.273 1 97.56 88 ALA B C 1
ATOM 1527 O O . ALA B 1 88 ? 10.648 16.094 0.286 1 97.56 88 ALA B O 1
ATOM 1528 N N . GLY B 1 89 ? 10.422 15.797 2.498 1 97.5 89 GLY B N 1
ATOM 1529 C CA . GLY B 1 89 ? 10.531 17.219 2.797 1 97.5 89 GLY B CA 1
ATOM 1530 C C . GLY B 1 89 ? 9.203 17.938 2.727 1 97.5 89 GLY B C 1
ATOM 1531 O O . GLY B 1 89 ? 9.102 19.109 3.127 1 97.5 89 GLY B O 1
ATOM 1532 N N . THR B 1 90 ? 8.172 17.359 2.197 1 97.88 90 THR B N 1
ATOM 1533 C CA . THR B 1 90 ? 6.863 17.984 2.045 1 97.88 90 THR B CA 1
ATOM 1534 C C . THR B 1 90 ? 6.043 17.844 3.322 1 97.88 90 THR B C 1
ATOM 1536 O O . THR B 1 90 ? 5.902 16.75 3.857 1 97.88 90 THR B O 1
ATOM 1539 N N . ALA B 1 91 ? 5.574 18.953 3.797 1 97.56 91 ALA B N 1
ATOM 1540 C CA . ALA B 1 91 ? 4.676 18.891 4.949 1 97.56 91 ALA B CA 1
ATOM 1541 C C . ALA B 1 91 ? 3.371 18.188 4.594 1 97.56 91 ALA B C 1
ATOM 1543 O O . ALA B 1 91 ? 2.826 18.391 3.506 1 97.56 91 ALA B O 1
ATOM 1544 N N . GLN B 1 92 ? 2.898 17.344 5.543 1 97.75 92 GLN B N 1
ATOM 1545 C CA . GLN B 1 92 ? 1.65 16.625 5.316 1 97.75 92 GLN B CA 1
ATOM 1546 C C . GLN B 1 92 ? 0.801 16.578 6.582 1 97.75 92 GLN B C 1
ATOM 1548 O O . GLN B 1 92 ? 1.333 16.516 7.691 1 97.75 92 GLN B O 1
ATOM 1553 N N . SER B 1 93 ? -0.47 16.609 6.441 1 97.06 93 SER B N 1
ATOM 1554 C CA . SER B 1 93 ? -1.466 16.359 7.477 1 97.06 93 SER B CA 1
ATOM 1555 C C . SER B 1 93 ? -2.746 15.773 6.887 1 97.06 93 SER B C 1
ATOM 1557 O O . SER B 1 93 ? -2.908 15.727 5.664 1 97.06 93 SER B O 1
ATOM 1559 N N . CYS B 1 94 ? -3.586 15.281 7.758 1 97.81 94 CYS B N 1
ATOM 1560 C CA . CYS B 1 94 ? -4.852 14.719 7.305 1 97.81 94 CYS B CA 1
ATOM 1561 C C . CYS B 1 94 ? -5.914 14.82 8.391 1 97.81 94 CYS B C 1
ATOM 1563 O O . CYS B 1 94 ? -5.625 14.609 9.57 1 97.81 94 CYS B O 1
ATOM 1565 N N . CYS B 1 95 ? -7.086 15.148 7.977 1 97.88 95 CYS B N 1
ATOM 1566 C CA . CYS B 1 95 ? -8.227 15.242 8.883 1 97.88 95 CYS B CA 1
ATOM 1567 C C . CYS B 1 95 ? -9.406 14.445 8.352 1 97.88 95 CYS B C 1
ATOM 1569 O O . CYS B 1 95 ? -9.711 14.5 7.156 1 97.88 95 CYS B O 1
ATOM 1571 N N . ASN B 1 96 ? -10.039 13.664 9.289 1 98.38 96 ASN B N 1
ATOM 1572 C CA . ASN B 1 96 ? -11.32 13.047 8.93 1 98.38 96 ASN B CA 1
ATOM 1573 C C . ASN B 1 96 ? -12.461 14.047 9.016 1 98.38 96 ASN B C 1
ATOM 1575 O O . ASN B 1 96 ? -13.016 14.281 10.094 1 98.38 96 ASN B O 1
ATOM 1579 N N . THR B 1 97 ? -12.797 14.508 7.891 1 98.38 97 THR B N 1
ATOM 1580 C CA . THR B 1 97 ? -13.867 15.5 7.836 1 98.38 97 THR B CA 1
ATOM 1581 C C . THR B 1 97 ? -15.211 14.844 7.57 1 98.38 97 THR B C 1
ATOM 1583 O O . THR B 1 97 ? -16.219 15.523 7.41 1 98.38 97 THR B O 1
ATOM 1586 N N . GLY B 1 98 ? -15.219 13.531 7.398 1 98.19 98 GLY B N 1
ATOM 1587 C CA . GLY B 1 98 ? -16.438 12.797 7.145 1 98.19 98 GLY B CA 1
ATOM 1588 C C . GLY B 1 98 ? -17.156 12.375 8.414 1 98.19 98 GLY B C 1
ATOM 1589 O O . GLY B 1 98 ? -16.797 12.797 9.516 1 98.19 98 GLY B O 1
ATOM 1590 N N . THR B 1 99 ? -18.234 11.516 8.234 1 98.19 99 THR B N 1
ATOM 1591 C CA . THR B 1 99 ? -19.062 11.062 9.352 1 98.19 99 THR B CA 1
ATOM 1592 C C . THR B 1 99 ? -18.766 9.609 9.688 1 98.19 99 THR B C 1
ATOM 1594 O O . THR B 1 99 ? -19.312 9.062 10.648 1 98.19 99 THR B O 1
ATOM 1597 N N . ARG B 1 100 ? -17.922 8.977 8.891 1 98.19 100 ARG B N 1
ATOM 1598 C CA . ARG B 1 100 ? -17.469 7.605 9.109 1 98.19 100 ARG B CA 1
ATOM 1599 C C . ARG B 1 100 ? -15.961 7.543 9.289 1 98.19 100 ARG B C 1
ATOM 1601 O O . ARG B 1 100 ? -15.258 8.5 8.977 1 98.19 100 ARG B O 1
ATOM 1608 N N . PRO B 1 101 ? -15.492 6.477 9.805 1 98.19 101 PRO B N 1
ATOM 1609 C CA . PRO B 1 101 ? -14.039 6.367 9.969 1 98.19 101 PRO B CA 1
ATOM 1610 C C . PRO B 1 101 ? -13.289 6.52 8.648 1 98.19 101 PRO B C 1
ATOM 1612 O O . PRO B 1 101 ? -13.742 6.027 7.609 1 98.19 101 PRO B O 1
ATOM 1615 N N . LEU B 1 102 ? -12.25 7.32 8.734 1 98.5 102 LEU B N 1
ATOM 1616 C CA . LEU B 1 102 ? -11.281 7.391 7.645 1 98.5 102 LEU B CA 1
ATOM 1617 C C . LEU B 1 102 ? -10.188 6.34 7.824 1 98.5 102 LEU B C 1
ATOM 1619 O O . LEU B 1 102 ? -9.453 6.367 8.812 1 98.5 102 LEU B O 1
ATOM 1623 N N . VAL B 1 103 ? -10.117 5.332 6.887 1 98.44 103 VAL B N 1
ATOM 1624 C CA . VAL B 1 103 ? -9.172 4.227 6.973 1 98.44 103 VAL B CA 1
ATOM 1625 C C . VAL B 1 103 ? -8.195 4.293 5.797 1 98.44 103 VAL B C 1
ATOM 1627 O O . VAL B 1 103 ? -8.602 4.516 4.656 1 98.44 103 VAL B O 1
ATOM 1630 N N . PHE B 1 104 ? -6.922 4.184 6.152 1 98.75 104 PHE B N 1
ATOM 1631 C CA . PHE B 1 104 ? -5.945 4.281 5.074 1 98.75 104 PHE B CA 1
ATOM 1632 C C . PHE B 1 104 ? -4.703 3.457 5.391 1 98.75 104 PHE B C 1
ATOM 1634 O O . PHE B 1 104 ? -4.5 3.049 6.539 1 98.75 104 PHE B O 1
ATOM 1641 N N . LEU B 1 105 ? -4.004 3.109 4.344 1 98.81 105 LEU B N 1
ATOM 1642 C CA . LEU B 1 105 ? -2.656 2.559 4.434 1 98.81 105 LEU B CA 1
ATOM 1643 C C . LEU B 1 105 ? -1.608 3.648 4.23 1 98.81 105 LEU B C 1
ATOM 1645 O O . LEU B 1 105 ? -1.797 4.555 3.416 1 98.81 105 LEU B O 1
ATOM 1649 N N . ALA B 1 106 ? -0.544 3.592 4.957 1 98.38 106 ALA B N 1
ATOM 1650 C CA . ALA B 1 106 ? 0.622 4.445 4.754 1 98.38 106 ALA B CA 1
ATOM 1651 C C . ALA B 1 106 ? 1.882 3.611 4.539 1 98.38 106 ALA B C 1
ATOM 1653 O O . ALA B 1 106 ? 2.26 2.812 5.398 1 98.38 106 ALA B O 1
ATOM 1654 N N . PHE B 1 107 ? 2.482 3.818 3.406 1 97.94 107 PHE B N 1
ATOM 1655 C CA . PHE B 1 107 ? 3.738 3.182 3.023 1 97.94 107 PHE B CA 1
ATOM 1656 C C . PHE B 1 107 ? 4.879 4.191 3.027 1 97.94 107 PHE B C 1
ATOM 1658 O O . PHE B 1 107 ? 4.758 5.277 2.451 1 97.94 107 PHE B O 1
ATOM 1665 N N . GLY B 1 108 ? 5.961 3.82 3.713 1 98.25 108 GLY B N 1
ATOM 1666 C CA . GLY B 1 108 ? 7.121 4.699 3.713 1 98.25 108 GLY B CA 1
ATOM 1667 C C . GLY B 1 108 ? 8.352 4.055 3.105 1 98.25 108 GLY B C 1
ATOM 1668 O O . GLY B 1 108 ? 8.695 2.918 3.436 1 98.25 108 GLY B O 1
ATOM 1669 N N . VAL B 1 109 ? 9.031 4.746 2.188 1 98.5 109 VAL B N 1
ATOM 1670 C CA . VAL B 1 109 ? 10.25 4.285 1.529 1 98.5 109 VAL B CA 1
ATOM 1671 C C . VAL B 1 109 ? 11.359 5.312 1.72 1 98.5 109 VAL B C 1
ATOM 1673 O O . VAL B 1 109 ? 11.242 6.453 1.266 1 98.5 109 VAL B O 1
ATOM 1676 N N . ALA B 1 110 ? 12.406 4.859 2.328 1 97.81 110 ALA B N 1
ATOM 1677 C CA . ALA B 1 110 ? 13.539 5.762 2.557 1 97.81 110 ALA B CA 1
ATOM 1678 C C . ALA B 1 110 ? 14.227 6.117 1.244 1 97.81 110 ALA B C 1
ATOM 1680 O O . ALA B 1 110 ? 14.258 5.309 0.312 1 97.81 110 ALA B O 1
ATOM 1681 N N . LEU B 1 111 ? 14.734 7.316 1.217 1 96.25 111 LEU B N 1
ATOM 1682 C CA . LEU B 1 111 ? 15.508 7.758 0.06 1 96.25 111 LEU B CA 1
ATOM 1683 C C . LEU B 1 111 ? 16.922 7.188 0.102 1 96.25 111 LEU B C 1
ATOM 1685 O O . LEU B 1 111 ? 17.484 6.996 1.181 1 96.25 111 LEU B O 1
#

Foldseek 3Di:
DDDDQVPFDWAADPVGRVWTKGWGDACVNDPAQWHTKIKTKDAAFDKDDKDFAQFKKKKKAWQAAWWWKDWAPDIDIDGHGDMDIHDHPIIIMMHRNTNGMTIMMMIMGGD/DDDDQVPFDWAADPVGRVWTKGWGDACVNDPAQWHTKIKTKDAAFDKDDKDFAQFKKKKKAWQAAWWWKDWAPDIDIDGHGDMDIHDHPIIIMMHRNTRGMTIMMMIMGGD

Radius of gyration: 16.64 Å; Cα contacts (8 Å, |Δi|>4): 637; chains: 2; bounding box: 36×47×41 Å

InterPro domains:
  IPR011051 RmlC-like cupin domain superfamily [SSF51182] (9-107)
  IPR013096 Cupin 2, conserved barrel [PF07883] (39-106)
  IPR014710 RmlC-like jelly roll fold [G3DSA:2.60.120.10] (14-108)
  IPR051610 Glucose-6-phosphate isomerase/Oxalate decarboxylase [PTHR35848] (3-107)

Secondary structure (DSSP, 8-state):
-EEEGGGS--EEETTEEEEEEEEEEEGGG-SSSEEEEEEEEE-TT-EEEEE--TTEEEEEEEEESEEEEEETTEEEEEETTEEEEE-TT--EEEE--SSS-EEEEEEEEE-/-EEEGGGS--EEETTEEEEEEEEEEEGGG-SSSEEEEEEEEE-TT-EEEEE--TTEEEEEEEEESEEEEEETTEEEEEETTEEEEE-TT--EEEE--SSS-EEEEEEEEE-

Nearest PDB structures (foldseek):
  1o4t-assembly1_B  TM=9.371E-01  e=1.253E-10  Thermotoga maritima
  7zvm-assembly1_A-2  TM=9.133E-01  e=1.282E-07  Thermococcus barophilus
  6o2d-assembly1_A  TM=9.086E-01  e=2.175E-07  Schizosaccharomyces pombe
  2dct-assembly1_A  TM=8.060E-01  e=6.111E-08  Thermus thermophilus HB8
  7x85-assembly2_C  TM=7.557E-01  e=4.327E-07  Gallus gallus

Organism: Gloeobacter violaceus (strain ATCC 29082 / PCC 7421) (NCBI:txid251221)

Sequence (222 aa):
MKISLDQVAPVPVTHDPRLNKRVLVKDADARSNLKMLNHARMEPGESFRAHSHASMEEVFYFLEGQGEFCLGDQYLTVSAGDCVLVSAGTAQSCCNTGTRPLVFLAFGVALMKISLDQVAPVPVTHDPRLNKRVLVKDADARSNLKMLNHARMEPGESFRAHSHASMEEVFYFLEGQGEFCLGDQYLTVSAGDCVLVSAGTAQSCCNTGTRPLVFLAFGVAL

pLDDT: mean 96.64, std 3.55, range [79.44, 98.94]